Protein AF-A0A9D5MRG5-F1 (afdb_monomer_lite)

Sequence (251 aa):
MWLPGTYISPAETGLYYLQSRYYDASVGRFVNGDDVAFLGIAGAVLSCNLFAYCYNAPLFFADYFGKIPQAIVVITRICAALFVSTFALSIAMYAYATIGAGFDNNIDISSWWNPIGNLMKNRLENSKHIEERIKSYIRHMSKKTYSKKEHINFGSGKKNMKDMDLWLSVGNASNCKLTVTKKGKKSWFSSKYAYKIKIELSDLYDFEKFSIEKNGLIITAINNALGYYPMNWGILKSYNWKIKHEFNYYY

pLDDT: mean 77.11, std 15.74, range [37.66, 98.0]

Structure (mmCIF, N/CA/C/O backbone):
data_AF-A0A9D5MRG5-F1
#
_entry.id   AF-A0A9D5MRG5-F1
#
loop_
_atom_site.group_PDB
_atom_site.id
_atom_site.type_symbol
_atom_site.label_atom_id
_atom_site.label_alt_id
_atom_site.label_comp_id
_atom_site.label_asym_id
_atom_site.label_entity_id
_atom_site.label_seq_id
_atom_site.pdbx_PDB_ins_code
_atom_site.Cartn_x
_atom_site.Cartn_y
_atom_site.Cartn_z
_atom_site.occupancy
_atom_site.B_iso_or_equiv
_atom_site.auth_seq_id
_atom_site.auth_comp_id
_atom_site.auth_asym_id
_atom_site.auth_atom_id
_atom_site.pdbx_PDB_model_num
ATOM 1 N N . MET A 1 1 ? 28.454 -6.927 -11.617 1.00 37.66 1 MET A N 1
ATOM 2 C CA . MET A 1 1 ? 27.012 -6.840 -11.939 1.00 37.66 1 MET A CA 1
ATOM 3 C C . MET A 1 1 ? 26.592 -8.204 -12.468 1.00 37.66 1 MET A C 1
ATOM 5 O O . MET A 1 1 ? 27.181 -8.641 -13.438 1.00 37.66 1 MET A O 1
ATOM 9 N N . TRP A 1 2 ? 25.700 -8.933 -11.791 1.00 40.31 2 TRP A N 1
ATOM 10 C CA . TRP A 1 2 ? 25.293 -10.286 -12.215 1.00 40.31 2 TRP A CA 1
ATOM 11 C C . TRP A 1 2 ? 23.988 -10.186 -13.021 1.00 40.31 2 TRP A C 1
ATOM 13 O O . TRP A 1 2 ? 22.960 -9.819 -12.441 1.00 40.31 2 TRP A O 1
ATOM 23 N N . LEU A 1 3 ? 24.036 -10.470 -14.323 1.00 49.41 3 LEU A N 1
ATOM 24 C CA . LEU A 1 3 ? 22.883 -10.506 -15.232 1.00 49.41 3 LEU A CA 1
ATOM 25 C C . LEU A 1 3 ? 22.169 -11.871 -15.112 1.00 49.41 3 LEU A C 1
ATOM 27 O O . LEU A 1 3 ? 22.844 -12.889 -14.974 1.00 49.41 3 LEU A O 1
ATOM 31 N N . PRO A 1 4 ? 20.834 -11.955 -15.087 1.00 42.94 4 PRO A N 1
ATOM 32 C CA . PRO A 1 4 ? 20.158 -13.244 -15.023 1.00 42.94 4 PRO A CA 1
ATOM 33 C C . PRO A 1 4 ? 19.726 -13.699 -16.432 1.00 42.94 4 PRO A C 1
ATOM 35 O O . PRO A 1 4 ? 18.828 -13.123 -17.030 1.00 42.94 4 PRO A O 1
ATOM 38 N N . GLY A 1 5 ? 20.393 -14.728 -16.962 1.00 44.44 5 GLY A N 1
ATOM 39 C CA . GLY A 1 5 ? 20.162 -15.349 -18.275 1.00 44.44 5 GLY A CA 1
ATOM 40 C C . GLY A 1 5 ? 21.255 -16.390 -18.548 1.00 44.44 5 GLY A C 1
ATOM 41 O O . GLY A 1 5 ? 22.327 -16.306 -17.954 1.00 44.44 5 GLY A O 1
ATOM 42 N N . THR A 1 6 ? 20.996 -17.418 -19.361 1.00 46.66 6 THR A N 1
ATOM 43 C CA . THR A 1 6 ? 21.979 -18.479 -19.666 1.00 46.66 6 THR A CA 1
ATOM 44 C C . THR A 1 6 ? 23.215 -17.899 -20.350 1.00 46.66 6 THR A C 1
ATOM 46 O O . THR A 1 6 ? 23.151 -17.439 -21.487 1.00 46.66 6 THR A O 1
ATOM 49 N N . TYR A 1 7 ? 24.332 -17.929 -19.624 1.00 53.78 7 TYR A N 1
ATOM 50 C CA . TYR A 1 7 ? 25.620 -17.384 -20.025 1.00 53.78 7 TYR A CA 1
ATOM 51 C C . TYR A 1 7 ? 26.312 -18.296 -21.037 1.00 53.78 7 TYR A C 1
ATOM 53 O O . TYR A 1 7 ? 26.707 -19.410 -20.699 1.00 53.78 7 TYR A O 1
ATOM 61 N N . ILE A 1 8 ? 26.570 -17.780 -22.235 1.00 53.22 8 ILE A N 1
ATOM 62 C CA . ILE A 1 8 ? 27.787 -18.140 -22.963 1.00 53.22 8 ILE A CA 1
ATOM 63 C C . ILE A 1 8 ? 28.714 -16.948 -22.761 1.00 53.22 8 ILE A C 1
ATOM 65 O O . ILE A 1 8 ? 28.470 -15.877 -23.304 1.00 53.22 8 ILE A O 1
ATOM 69 N N . SER A 1 9 ? 29.714 -17.101 -21.896 1.00 53.62 9 SER A N 1
ATOM 70 C CA . SER A 1 9 ? 30.785 -16.115 -21.738 1.00 53.62 9 SER A CA 1
ATOM 71 C C . SER A 1 9 ? 31.707 -16.220 -22.953 1.00 53.62 9 SER A C 1
ATOM 73 O O . SER A 1 9 ? 32.368 -17.253 -23.077 1.00 53.62 9 SER A O 1
ATOM 75 N N . PRO A 1 10 ? 31.826 -15.212 -23.835 1.00 54.00 10 PRO A N 1
ATOM 76 C CA . PRO A 1 10 ? 32.902 -15.213 -24.801 1.00 54.00 10 PRO A CA 1
ATOM 77 C C . PRO A 1 10 ? 34.132 -14.637 -24.101 1.00 54.00 10 PRO A C 1
ATOM 79 O O . PRO A 1 10 ? 34.193 -13.445 -23.804 1.00 54.00 10 PRO A O 1
ATOM 82 N N . ALA A 1 11 ? 35.124 -15.490 -23.855 1.00 55.41 11 ALA A N 1
ATOM 83 C CA . ALA A 1 11 ? 36.433 -15.097 -23.335 1.00 55.41 11 ALA A CA 1
ATOM 84 C C . ALA A 1 11 ? 37.191 -14.103 -24.254 1.00 55.41 11 ALA A C 1
ATOM 86 O O . ALA A 1 11 ? 38.280 -13.669 -23.898 1.00 55.41 11 ALA A O 1
ATOM 87 N N . GLU A 1 12 ? 36.618 -13.718 -25.405 1.00 61.09 12 GLU A N 1
ATOM 88 C CA . GLU A 1 12 ? 37.288 -12.939 -26.454 1.00 61.09 12 GLU A CA 1
ATOM 89 C C . GLU A 1 12 ? 36.614 -11.598 -26.816 1.00 61.09 12 GLU A C 1
ATOM 91 O O . GLU A 1 12 ? 37.310 -10.699 -27.275 1.00 61.09 12 GLU A O 1
ATOM 96 N N . THR A 1 13 ? 35.302 -11.402 -26.601 1.00 64.75 13 THR A N 1
ATOM 97 C CA . THR A 1 13 ? 34.594 -10.180 -27.071 1.00 64.75 13 THR A CA 1
ATOM 98 C C . THR A 1 13 ? 33.989 -9.305 -25.971 1.00 64.75 13 THR A C 1
ATOM 100 O O . THR A 1 13 ? 33.636 -8.161 -26.240 1.00 64.75 13 THR A O 1
ATOM 103 N N . GLY A 1 14 ? 33.845 -9.802 -24.737 1.00 72.75 14 GLY A N 1
ATOM 104 C CA . GLY A 1 14 ? 33.277 -9.027 -23.619 1.00 72.75 14 GLY A CA 1
ATOM 105 C C . GLY A 1 14 ? 31.772 -8.721 -23.717 1.00 72.75 14 GLY A C 1
ATOM 106 O O . GLY A 1 14 ? 31.242 -7.997 -22.872 1.00 72.75 14 GLY A O 1
ATOM 107 N N . LEU A 1 15 ? 31.074 -9.278 -24.713 1.00 77.38 15 LEU A N 1
ATOM 108 C CA . LEU A 1 15 ? 29.636 -9.095 -24.930 1.00 77.38 15 LEU A CA 1
ATOM 109 C C . LEU A 1 15 ? 28.816 -10.211 -24.274 1.00 77.38 15 LEU A C 1
ATOM 111 O O . LEU A 1 15 ? 29.195 -11.380 -24.299 1.00 77.38 15 LEU A O 1
ATOM 115 N N . TYR A 1 16 ? 27.644 -9.862 -23.745 1.00 74.69 16 TYR A N 1
ATOM 116 C CA . TYR A 1 16 ? 26.691 -10.813 -23.171 1.00 74.69 16 TYR A CA 1
ATOM 117 C C . TYR A 1 16 ? 25.600 -11.142 -24.184 1.00 74.69 16 TYR A C 1
ATOM 119 O O . TYR A 1 16 ? 24.893 -10.249 -24.640 1.00 74.69 16 TYR A O 1
ATOM 127 N N . TYR A 1 17 ? 25.420 -12.417 -24.516 1.00 77.88 17 TYR A N 1
ATOM 128 C CA . TYR A 1 17 ? 24.333 -12.845 -25.393 1.00 77.88 17 TYR A CA 1
ATOM 129 C C . TYR A 1 17 ? 23.056 -13.149 -24.597 1.00 77.88 17 TYR A C 1
ATOM 131 O O . TYR A 1 17 ? 23.047 -14.012 -23.721 1.00 77.88 17 TYR A O 1
ATOM 139 N N . LEU A 1 18 ? 21.972 -12.440 -24.914 1.00 75.50 18 LEU A N 1
ATOM 140 C CA . LEU A 1 18 ? 20.639 -12.550 -24.317 1.00 75.50 18 LEU A CA 1
ATOM 141 C C . LEU A 1 18 ? 19.648 -13.096 -25.360 1.00 75.50 18 LEU A C 1
ATOM 143 O O . LEU A 1 18 ? 18.671 -12.434 -25.691 1.00 75.50 18 LEU A O 1
ATOM 147 N N . GLN A 1 19 ? 19.920 -14.288 -25.904 1.00 78.19 19 GLN A N 1
ATOM 148 C CA . GLN A 1 19 ? 19.111 -15.028 -26.899 1.00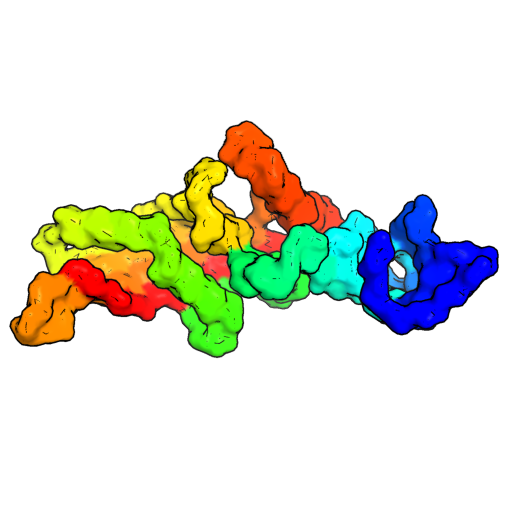 78.19 19 GLN A CA 1
ATOM 149 C C . GLN A 1 19 ? 18.844 -14.332 -28.248 1.00 78.19 19 GLN A C 1
ATOM 151 O O . GLN A 1 19 ? 19.122 -14.896 -29.297 1.00 78.19 19 GLN A O 1
ATOM 156 N N . SER A 1 20 ? 18.280 -13.135 -28.282 1.00 76.31 20 SER A N 1
ATOM 157 C CA . SER A 1 20 ? 18.052 -12.376 -29.521 1.00 76.31 20 SER A CA 1
ATOM 158 C C . SER A 1 20 ? 19.072 -11.256 -29.713 1.00 76.31 20 SER A C 1
ATOM 160 O O . SER A 1 20 ? 19.277 -10.798 -30.838 1.00 76.31 20 SER A O 1
ATOM 162 N N . ARG A 1 21 ? 19.727 -10.799 -28.637 1.00 85.69 21 ARG A N 1
ATOM 163 C CA . ARG A 1 21 ? 20.596 -9.615 -28.670 1.00 85.69 21 ARG A CA 1
ATOM 164 C C . ARG A 1 21 ? 21.899 -9.779 -27.904 1.00 85.69 21 ARG A C 1
ATOM 166 O O . ARG A 1 21 ? 21.986 -10.554 -26.958 1.00 85.69 21 ARG A O 1
ATOM 173 N N . TYR A 1 22 ? 22.896 -8.998 -28.301 1.00 84.88 22 TYR A N 1
ATOM 174 C CA . TYR A 1 22 ? 24.186 -8.868 -27.634 1.00 84.88 22 TYR A CA 1
ATOM 175 C C . TYR A 1 22 ? 24.225 -7.570 -26.833 1.00 84.88 22 TYR A C 1
ATOM 177 O O . TYR A 1 22 ? 23.978 -6.493 -27.372 1.00 84.88 22 TYR A O 1
ATOM 185 N N . TYR A 1 23 ? 24.534 -7.669 -25.547 1.00 82.38 23 TYR A N 1
ATOM 186 C CA . TYR A 1 23 ? 24.644 -6.559 -24.612 1.00 82.38 23 TYR A CA 1
ATOM 187 C C . TYR A 1 23 ? 26.112 -6.250 -24.315 1.00 82.38 23 TYR A C 1
ATOM 189 O O . TYR A 1 23 ? 26.864 -7.125 -23.883 1.00 82.38 23 TYR A O 1
ATOM 197 N N . ASP A 1 24 ? 26.503 -4.994 -24.514 1.00 85.50 24 ASP A N 1
ATOM 198 C CA . ASP A 1 24 ? 27.808 -4.478 -24.121 1.00 85.50 24 ASP A CA 1
ATOM 199 C C . ASP A 1 24 ? 27.696 -3.823 -22.741 1.00 85.50 24 ASP A C 1
ATOM 201 O O . ASP A 1 24 ? 27.087 -2.761 -22.577 1.00 85.50 24 ASP A O 1
ATOM 205 N N . ALA A 1 25 ? 28.293 -4.458 -21.731 1.00 76.69 25 ALA A N 1
ATOM 206 C CA . ALA A 1 25 ? 28.272 -3.943 -20.366 1.00 76.69 25 ALA A CA 1
ATOM 207 C C . ALA A 1 25 ? 29.186 -2.728 -20.150 1.00 76.69 25 ALA A C 1
ATOM 209 O O . ALA A 1 25 ? 28.967 -1.995 -19.188 1.00 76.69 25 ALA A O 1
ATOM 210 N N . SER A 1 26 ? 30.188 -2.510 -21.010 1.00 77.25 26 SER A N 1
ATOM 211 C CA . SER A 1 26 ? 31.079 -1.346 -20.932 1.00 77.25 26 SER A CA 1
ATOM 212 C C . SER A 1 26 ? 30.376 -0.063 -21.383 1.00 77.25 26 SER A C 1
ATOM 214 O O . SER A 1 26 ? 30.606 1.002 -20.813 1.00 77.25 26 SER A O 1
ATOM 216 N N . VAL A 1 27 ? 29.456 -0.186 -22.345 1.00 80.44 27 VAL A N 1
ATOM 217 C CA . VAL A 1 27 ? 28.649 0.923 -22.882 1.00 80.44 27 VAL A CA 1
ATOM 218 C C . VAL A 1 27 ? 27.256 0.986 -22.237 1.00 80.44 27 VAL A C 1
ATOM 220 O O . VAL A 1 27 ? 26.621 2.040 -22.217 1.00 80.44 27 VAL A O 1
ATOM 223 N N . GLY A 1 28 ? 26.770 -0.124 -21.675 1.00 77.00 28 GLY A N 1
ATOM 224 C CA . GLY A 1 28 ? 25.485 -0.214 -20.979 1.00 77.00 28 GLY A CA 1
ATOM 225 C C . GLY A 1 28 ? 24.274 -0.370 -21.904 1.00 77.00 28 GLY A C 1
ATOM 226 O O . GLY A 1 28 ? 23.178 0.075 -21.558 1.00 77.00 28 GLY A O 1
ATOM 227 N N . ARG A 1 29 ? 24.453 -0.935 -23.107 1.00 84.56 29 ARG A N 1
ATOM 228 C CA . ARG A 1 29 ? 23.436 -0.951 -24.178 1.00 84.56 29 ARG A CA 1
ATOM 229 C C . ARG A 1 29 ? 23.506 -2.234 -25.009 1.00 84.56 29 ARG A C 1
ATOM 231 O O . ARG A 1 29 ? 24.525 -2.922 -25.004 1.00 84.56 29 ARG A O 1
ATOM 238 N N . PHE A 1 30 ? 22.440 -2.543 -25.747 1.00 86.88 30 PHE A N 1
ATOM 239 C CA . PHE A 1 30 ? 22.510 -3.574 -26.783 1.00 86.88 30 PHE A CA 1
ATOM 240 C C . PHE A 1 30 ? 23.314 -3.072 -27.987 1.00 86.88 30 PHE A C 1
ATOM 242 O O . PHE A 1 30 ? 23.226 -1.899 -28.353 1.00 86.88 30 PHE A O 1
ATOM 249 N N . VAL A 1 31 ? 24.096 -3.964 -28.592 1.00 86.50 31 VAL A N 1
ATOM 250 C CA . VAL A 1 31 ? 24.925 -3.689 -29.776 1.00 86.50 31 VAL A CA 1
ATOM 251 C C . VAL A 1 31 ? 24.102 -3.829 -31.057 1.00 86.50 31 VAL A C 1
ATOM 253 O O . VAL A 1 31 ? 24.300 -3.080 -32.010 1.00 86.50 31 VAL A O 1
ATOM 256 N N . ASN A 1 32 ? 23.137 -4.750 -31.071 1.00 87.00 32 ASN A N 1
ATOM 257 C CA . ASN A 1 32 ? 22.161 -4.911 -32.143 1.00 87.00 32 ASN A CA 1
ATOM 258 C C . ASN A 1 32 ? 20.766 -4.439 -31.704 1.00 87.00 32 ASN A C 1
ATOM 260 O O . ASN A 1 32 ? 20.400 -4.549 -30.533 1.00 87.00 32 ASN A O 1
ATOM 264 N N . GLY A 1 33 ? 19.997 -3.898 -32.653 1.00 81.38 33 GLY A N 1
ATOM 265 C CA . GLY A 1 33 ? 18.634 -3.430 -32.404 1.00 81.38 33 GLY A CA 1
ATOM 266 C C . GLY A 1 33 ? 17.657 -4.580 -32.144 1.00 81.38 33 GLY A C 1
ATOM 267 O O . GLY A 1 33 ? 17.843 -5.682 -32.661 1.00 81.38 33 GLY A O 1
ATOM 268 N N . ASP A 1 34 ? 16.629 -4.312 -31.337 1.00 78.44 34 ASP A N 1
ATOM 269 C CA . ASP A 1 34 ? 15.469 -5.197 -31.164 1.00 78.44 34 ASP A CA 1
ATOM 270 C C . ASP A 1 34 ? 14.631 -5.327 -32.442 1.00 78.44 34 ASP A C 1
ATOM 272 O O . ASP A 1 34 ? 14.759 -4.533 -33.378 1.00 78.44 34 ASP A O 1
ATOM 276 N N . ASP A 1 35 ? 13.720 -6.296 -32.440 1.00 78.69 35 ASP A N 1
ATOM 277 C CA . ASP A 1 35 ? 12.680 -6.396 -33.459 1.00 78.69 35 ASP A CA 1
ATOM 278 C C . ASP A 1 35 ? 11.801 -5.130 -33.437 1.00 78.69 35 ASP A C 1
ATOM 280 O O . ASP A 1 35 ? 11.299 -4.703 -32.392 1.00 78.69 35 ASP A O 1
ATOM 284 N N . VAL A 1 36 ? 11.609 -4.526 -34.613 1.00 79.31 36 VAL A N 1
ATOM 285 C CA . VAL A 1 36 ? 10.784 -3.325 -34.806 1.00 79.31 36 VAL A CA 1
ATOM 286 C C . VAL A 1 36 ? 9.337 -3.537 -34.370 1.00 79.31 36 VAL A C 1
ATOM 288 O O . VAL A 1 36 ? 8.671 -2.566 -34.018 1.00 79.31 36 VAL A O 1
ATOM 291 N N . ALA A 1 37 ? 8.865 -4.787 -34.326 1.00 75.56 37 ALA A N 1
ATOM 292 C CA . ALA A 1 37 ? 7.563 -5.132 -33.774 1.00 75.56 37 ALA A CA 1
ATOM 293 C C . ALA A 1 37 ? 7.408 -4.688 -32.309 1.00 75.56 37 ALA A C 1
ATOM 295 O O . ALA A 1 37 ? 6.290 -4.414 -31.889 1.00 75.56 37 ALA A O 1
ATOM 296 N N . PHE A 1 38 ? 8.500 -4.572 -31.541 1.00 65.19 38 PHE A N 1
ATOM 297 C CA . PHE A 1 38 ? 8.473 -4.141 -30.139 1.00 65.19 38 PHE A CA 1
ATOM 298 C C . PHE A 1 38 ? 8.552 -2.618 -29.937 1.00 65.19 38 PHE A C 1
ATOM 300 O O . PHE A 1 38 ? 8.445 -2.153 -28.797 1.00 65.19 38 PHE A O 1
ATOM 307 N N . LEU A 1 39 ? 8.694 -1.826 -31.007 1.00 73.44 39 LEU A N 1
ATOM 308 C CA . LEU A 1 39 ? 8.728 -0.364 -30.920 1.00 73.44 39 LEU A CA 1
ATOM 309 C C . LEU A 1 39 ? 7.444 0.185 -30.307 1.00 73.44 39 LEU A C 1
ATOM 311 O O . LEU A 1 39 ? 6.344 -0.065 -30.794 1.00 73.44 39 LEU A O 1
ATOM 315 N N . GLY A 1 40 ? 7.582 0.983 -29.250 1.00 61.44 40 GLY A N 1
ATOM 316 C CA . GLY A 1 40 ? 6.449 1.714 -28.685 1.00 61.44 40 GLY A CA 1
ATOM 317 C C . GLY A 1 40 ? 5.422 0.846 -27.948 1.00 61.44 40 GLY A C 1
ATOM 318 O O . GLY A 1 40 ? 4.472 1.404 -27.404 1.00 61.44 40 GLY A O 1
ATOM 319 N N . ILE A 1 41 ? 5.596 -0.485 -27.876 1.00 63.25 41 ILE A N 1
ATOM 320 C CA . ILE A 1 41 ? 4.622 -1.404 -27.252 1.00 63.25 41 ILE A CA 1
ATOM 321 C C . ILE A 1 41 ? 4.353 -1.041 -25.789 1.00 63.25 41 ILE A C 1
ATOM 323 O O . ILE A 1 41 ? 3.221 -1.137 -25.322 1.00 63.25 41 ILE A O 1
ATOM 327 N N . ALA A 1 42 ? 5.376 -0.590 -25.063 1.00 56.25 42 ALA A N 1
ATOM 328 C CA . ALA A 1 42 ? 5.225 -0.186 -23.667 1.00 56.25 42 ALA A CA 1
ATOM 329 C C . ALA A 1 42 ? 4.664 1.241 -23.501 1.00 56.25 42 ALA A C 1
ATOM 331 O O . ALA A 1 42 ? 4.531 1.719 -22.379 1.00 56.25 42 ALA A O 1
ATOM 332 N N . GLY A 1 43 ? 4.360 1.951 -24.595 1.00 54.31 43 GLY A N 1
ATOM 333 C CA . GLY A 1 43 ? 3.795 3.305 -24.582 1.00 54.31 43 GLY A CA 1
ATOM 334 C C . GLY A 1 43 ? 4.744 4.410 -24.097 1.00 54.31 43 GLY A C 1
ATOM 335 O O . GLY A 1 43 ? 4.345 5.571 -24.048 1.00 54.31 43 GLY A O 1
ATOM 336 N N . ALA A 1 44 ? 5.990 4.073 -23.753 1.00 59.22 44 ALA A N 1
ATOM 337 C CA . ALA A 1 44 ? 7.014 5.002 -23.276 1.00 59.22 44 ALA A CA 1
ATOM 338 C C . ALA A 1 44 ? 7.926 5.465 -24.423 1.00 59.22 44 ALA A C 1
ATOM 340 O O . ALA A 1 44 ? 8.286 4.662 -25.283 1.00 59.22 44 ALA A O 1
ATOM 341 N N . VAL A 1 45 ? 8.423 6.707 -24.395 1.00 64.25 45 VAL A N 1
ATOM 342 C CA . VAL A 1 45 ? 9.393 7.211 -25.399 1.00 64.25 45 VAL A CA 1
ATOM 343 C C . VAL A 1 45 ? 10.653 6.337 -25.451 1.00 64.25 45 VAL A C 1
ATOM 345 O O . VAL A 1 45 ? 11.192 6.061 -26.520 1.00 64.25 45 VAL A O 1
ATOM 348 N N . LEU A 1 46 ? 11.094 5.825 -24.298 1.00 64.69 46 LEU A N 1
ATOM 349 C CA . LEU A 1 46 ? 12.237 4.912 -24.210 1.00 64.69 46 LEU A CA 1
ATOM 350 C C . LEU A 1 46 ? 11.967 3.532 -24.829 1.00 64.69 46 LEU A C 1
ATOM 352 O O . LEU A 1 46 ? 12.918 2.863 -25.223 1.00 64.69 46 LEU A O 1
ATOM 356 N N . SER A 1 47 ? 10.703 3.123 -24.977 1.00 61.62 47 SER A N 1
ATOM 357 C CA . SER A 1 47 ? 10.338 1.897 -25.704 1.00 61.62 47 SER A CA 1
ATOM 358 C C . SER A 1 47 ? 10.470 2.032 -27.224 1.00 61.62 47 SER A C 1
ATOM 360 O O . SER A 1 47 ? 10.366 1.043 -27.942 1.00 61.62 47 SER A O 1
ATOM 362 N N . CYS A 1 48 ? 10.766 3.237 -27.719 1.00 70.56 48 CYS A N 1
ATOM 363 C CA . CYS A 1 48 ? 11.149 3.475 -29.109 1.00 70.56 48 CYS A CA 1
ATOM 364 C C . CYS A 1 48 ? 12.671 3.361 -29.335 1.00 70.56 48 CYS A C 1
ATOM 366 O O . CYS A 1 48 ? 13.140 3.545 -30.456 1.00 70.56 48 CYS A O 1
ATOM 368 N N . ASN A 1 49 ? 13.467 3.082 -28.293 1.00 80.12 49 ASN A N 1
ATOM 369 C CA . ASN A 1 49 ? 14.915 2.912 -28.406 1.00 80.12 49 ASN A CA 1
ATOM 370 C C . ASN A 1 49 ? 15.288 1.425 -28.459 1.00 80.12 49 ASN A C 1
ATOM 372 O O . ASN A 1 49 ? 15.465 0.782 -27.427 1.00 80.12 49 ASN A O 1
ATOM 376 N N . LEU A 1 50 ? 15.481 0.914 -29.675 1.00 81.62 50 LEU A N 1
ATOM 377 C CA . LEU A 1 50 ? 15.797 -0.494 -29.960 1.00 81.62 50 LEU A CA 1
ATOM 378 C C . LEU A 1 50 ? 17.103 -1.007 -29.334 1.00 81.62 50 LEU A C 1
ATOM 380 O O . LEU A 1 50 ? 17.326 -2.214 -29.288 1.00 81.62 50 LEU A O 1
ATOM 384 N N . PHE A 1 51 ? 17.962 -0.102 -28.861 1.00 83.81 51 PHE A N 1
ATOM 385 C CA . PHE A 1 51 ? 19.263 -0.421 -28.273 1.00 83.81 51 PHE A CA 1
ATOM 386 C C . PHE A 1 51 ? 19.287 -0.244 -26.748 1.00 83.81 51 PHE A C 1
ATOM 388 O O . PHE A 1 51 ? 20.309 -0.495 -26.107 1.00 83.81 51 PHE A O 1
ATOM 395 N N . ALA A 1 52 ? 18.202 0.250 -26.144 1.00 77.31 52 ALA A N 1
ATOM 396 C CA . ALA A 1 52 ? 18.148 0.468 -24.704 1.00 77.31 52 ALA A CA 1
ATOM 397 C C . ALA A 1 52 ? 18.061 -0.867 -23.955 1.00 77.31 52 ALA A C 1
ATOM 399 O O . ALA A 1 52 ? 17.188 -1.689 -24.221 1.00 77.31 52 ALA A O 1
ATOM 400 N N . TYR A 1 53 ? 18.929 -1.055 -22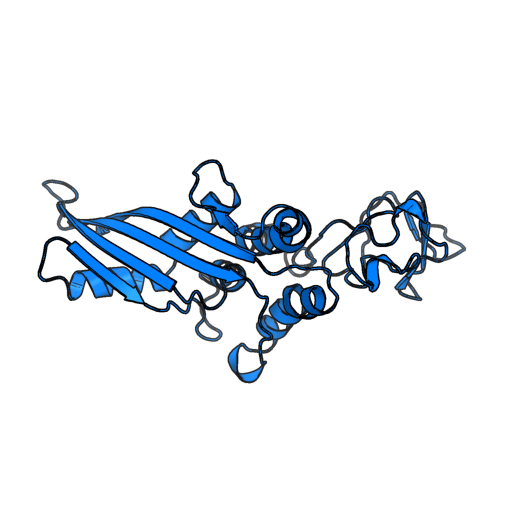.962 1.00 75.31 53 TYR A N 1
ATOM 401 C CA . TYR A 1 53 ? 18.798 -2.157 -22.015 1.00 75.31 53 TYR A CA 1
ATOM 402 C C . TYR A 1 53 ? 17.857 -1.743 -20.882 1.00 75.31 53 TYR A C 1
ATOM 404 O O . TYR A 1 53 ? 18.047 -0.692 -20.265 1.00 75.31 53 TYR A O 1
ATOM 412 N N . CYS A 1 54 ? 16.834 -2.554 -20.600 1.00 71.06 54 CYS A N 1
ATOM 413 C CA . CYS A 1 54 ? 15.940 -2.362 -19.452 1.00 71.06 54 CYS A CA 1
ATOM 414 C C . CYS A 1 54 ? 15.253 -0.993 -19.361 1.00 71.06 54 CYS A C 1
ATOM 416 O O . CYS A 1 54 ? 15.060 -0.485 -18.260 1.00 71.06 54 CYS A O 1
ATOM 418 N N . TYR A 1 55 ? 14.932 -0.365 -20.497 1.00 69.56 55 TYR A N 1
ATOM 419 C CA . TYR A 1 55 ? 14.440 1.021 -20.549 1.00 69.56 55 TYR A CA 1
ATOM 420 C C . TYR A 1 55 ? 15.358 2.022 -19.817 1.00 69.56 55 TYR A C 1
ATOM 422 O O . TYR A 1 55 ? 14.883 2.973 -19.205 1.00 69.56 55 TYR A O 1
ATOM 430 N N . ASN A 1 56 ? 16.677 1.789 -19.833 1.00 67.31 56 ASN A N 1
ATOM 431 C CA . ASN A 1 56 ? 17.688 2.505 -19.037 1.00 67.31 56 ASN A CA 1
ATOM 432 C C . ASN A 1 56 ? 17.464 2.438 -17.514 1.00 67.31 56 ASN A C 1
ATOM 434 O O . ASN A 1 56 ? 18.063 3.191 -16.748 1.00 67.31 56 ASN A O 1
ATOM 438 N N . ALA A 1 57 ? 16.641 1.496 -17.065 1.00 60.50 57 ALA A N 1
ATOM 439 C CA . ALA A 1 57 ? 16.308 1.235 -15.679 1.00 60.50 57 ALA A CA 1
ATOM 440 C C . ALA A 1 57 ? 16.669 -0.219 -15.298 1.00 60.50 57 ALA A C 1
ATOM 442 O O . ALA A 1 57 ? 15.812 -0.961 -14.820 1.00 60.50 57 ALA A O 1
ATOM 443 N N . PRO A 1 58 ? 17.940 -0.660 -15.439 1.00 56.44 58 PRO A N 1
ATOM 444 C CA . PRO A 1 58 ? 18.370 -2.017 -15.067 1.00 56.44 58 PRO A CA 1
ATOM 445 C C . PRO A 1 58 ? 18.307 -2.289 -13.552 1.00 56.44 58 PRO A C 1
ATOM 447 O O . PRO A 1 58 ? 18.569 -3.402 -13.106 1.00 56.44 58 PRO A O 1
ATOM 450 N N . LEU A 1 59 ? 17.964 -1.261 -12.762 1.00 52.59 59 LEU A N 1
ATOM 451 C CA . LEU A 1 59 ? 17.586 -1.354 -11.353 1.00 52.59 59 LEU A CA 1
ATOM 452 C C . LEU A 1 59 ? 16.134 -1.841 -11.155 1.00 52.59 59 LEU A C 1
ATOM 454 O O . LEU A 1 59 ? 15.770 -2.234 -10.056 1.00 52.59 59 LEU A O 1
ATOM 458 N N . PHE A 1 60 ? 15.291 -1.778 -12.182 1.00 49.34 60 PHE A N 1
ATOM 459 C CA . PHE A 1 60 ? 13.859 -2.096 -12.104 1.00 49.34 60 PHE A CA 1
ATOM 460 C C . PHE A 1 60 ? 13.410 -3.111 -13.102 1.00 49.34 60 PHE A C 1
ATOM 462 O O . PHE A 1 60 ? 12.317 -3.631 -12.938 1.00 49.34 60 PHE A O 1
ATOM 469 N N . PHE A 1 61 ? 14.213 -3.370 -14.121 1.00 59.91 61 PHE A N 1
ATOM 470 C CA . PHE A 1 61 ? 13.893 -4.319 -15.151 1.00 59.91 61 PHE A CA 1
ATOM 471 C C . PHE A 1 61 ? 15.103 -5.209 -15.393 1.00 59.91 61 PHE A C 1
ATOM 473 O O . PHE A 1 61 ? 16.246 -4.750 -15.326 1.00 59.91 61 PHE A O 1
ATOM 480 N N . ALA A 1 62 ? 14.859 -6.476 -15.693 1.00 68.38 62 ALA A N 1
ATOM 481 C CA . ALA A 1 62 ? 15.806 -7.254 -16.463 1.00 68.38 62 ALA A CA 1
ATOM 482 C C . ALA A 1 62 ? 15.131 -7.780 -17.708 1.00 68.38 62 ALA A C 1
ATOM 484 O O . ALA A 1 62 ? 13.964 -8.173 -17.715 1.00 68.38 62 ALA A O 1
ATOM 485 N N . ASP A 1 63 ? 15.914 -7.803 -18.763 1.00 68.94 63 ASP A N 1
ATOM 486 C CA . ASP A 1 63 ? 15.535 -8.427 -19.999 1.00 68.94 63 ASP A CA 1
ATOM 487 C C . ASP A 1 63 ? 16.161 -9.821 -20.056 1.00 68.94 63 ASP A C 1
ATOM 489 O O . ASP A 1 63 ? 17.331 -9.977 -20.384 1.00 68.94 63 ASP A O 1
ATOM 493 N N . TYR A 1 64 ? 15.391 -10.837 -19.670 1.00 65.50 64 TYR A N 1
ATOM 494 C CA . TYR A 1 64 ? 15.852 -12.228 -19.649 1.00 65.50 64 TYR A CA 1
ATOM 495 C C . TYR A 1 64 ? 15.975 -12.849 -21.047 1.00 65.50 64 TYR A C 1
ATOM 497 O O . TYR A 1 64 ? 16.687 -13.838 -21.220 1.00 65.50 64 TYR A O 1
ATOM 505 N N . PHE A 1 65 ? 15.251 -12.298 -22.026 1.00 71.19 65 PHE A N 1
ATOM 506 C CA . PHE A 1 65 ? 15.045 -12.906 -23.345 1.00 71.19 65 PHE A CA 1
ATOM 507 C C . PHE A 1 65 ? 15.524 -12.021 -24.501 1.00 71.19 65 PHE A C 1
ATOM 509 O O . PHE A 1 65 ? 15.299 -12.374 -25.656 1.00 71.19 65 PHE A O 1
ATOM 516 N N . GLY A 1 66 ? 16.129 -10.868 -24.206 1.00 59.94 66 GLY A N 1
ATOM 517 C CA . GLY A 1 66 ? 16.556 -9.907 -25.218 1.00 59.94 66 GLY A CA 1
ATOM 518 C C . GLY A 1 66 ? 15.385 -9.251 -25.956 1.00 59.94 66 GLY A C 1
ATOM 519 O O . GLY A 1 66 ? 15.530 -8.948 -27.135 1.00 59.94 66 GLY A O 1
ATOM 520 N N . LYS A 1 67 ? 14.229 -9.058 -25.311 1.00 70.88 67 LYS A N 1
ATOM 521 C CA . LYS A 1 67 ? 13.022 -8.464 -25.916 1.00 70.88 67 LYS A CA 1
ATOM 522 C C . LYS A 1 67 ? 12.465 -7.342 -25.034 1.00 70.88 67 LYS A C 1
ATOM 524 O O . LYS A 1 67 ? 13.097 -6.307 -24.845 1.00 70.88 67 LYS A O 1
ATOM 529 N N . ILE A 1 68 ? 11.280 -7.552 -24.461 1.00 66.88 68 ILE A N 1
ATOM 530 C CA . ILE A 1 68 ? 10.625 -6.620 -23.545 1.00 66.88 68 ILE A CA 1
ATOM 531 C C . ILE A 1 68 ? 11.208 -6.833 -22.138 1.00 66.88 68 ILE A C 1
ATOM 533 O O . ILE A 1 68 ? 11.025 -7.917 -21.572 1.00 66.88 68 ILE A O 1
ATOM 537 N N . PRO A 1 69 ? 11.869 -5.823 -21.543 1.00 64.12 69 PRO A N 1
ATOM 538 C CA . PRO A 1 69 ? 12.340 -5.902 -20.170 1.00 64.12 69 PRO A CA 1
ATOM 539 C C . PRO A 1 69 ? 11.198 -6.171 -19.187 1.00 64.12 69 PRO A C 1
ATOM 541 O O . PRO A 1 69 ? 10.176 -5.487 -19.186 1.00 64.12 69 PRO A O 1
ATOM 544 N N . GLN A 1 70 ? 11.390 -7.152 -18.311 1.00 59.19 70 GLN A N 1
ATOM 545 C CA . GLN A 1 70 ? 10.453 -7.499 -17.247 1.00 59.19 70 GLN A CA 1
ATOM 546 C C . GLN A 1 70 ? 10.860 -6.808 -15.955 1.00 59.19 70 GLN A C 1
ATOM 548 O O . GLN A 1 70 ? 12.049 -6.717 -15.667 1.00 59.19 70 GLN A O 1
ATOM 553 N N . ALA A 1 71 ? 9.897 -6.347 -15.156 1.00 54.88 71 ALA A N 1
ATOM 554 C CA . ALA A 1 71 ? 10.207 -5.643 -13.919 1.00 54.88 71 ALA A CA 1
ATOM 555 C C . ALA A 1 71 ? 10.959 -6.554 -12.915 1.00 54.88 71 ALA A C 1
ATOM 557 O O . ALA A 1 71 ? 10.383 -7.484 -12.356 1.00 54.88 71 ALA A O 1
ATOM 558 N N . ILE A 1 72 ? 12.240 -6.271 -12.666 1.00 54.47 72 ILE A N 1
ATOM 559 C CA . ILE A 1 72 ? 13.038 -6.758 -11.541 1.00 54.47 72 ILE A CA 1
ATOM 560 C C . ILE A 1 72 ? 13.450 -5.572 -10.687 1.00 54.47 72 ILE A C 1
ATOM 562 O O . ILE A 1 72 ? 14.389 -4.848 -11.010 1.00 54.47 72 ILE A O 1
ATOM 566 N N . VAL A 1 73 ? 12.818 -5.421 -9.535 1.00 51.78 73 VAL A N 1
ATOM 567 C CA . VAL A 1 73 ? 13.235 -4.419 -8.561 1.00 51.78 73 VAL A CA 1
ATOM 568 C C . VAL A 1 73 ? 14.550 -4.880 -7.897 1.00 51.78 73 VAL A C 1
ATOM 570 O O . VAL A 1 73 ? 14.563 -5.812 -7.095 1.00 51.78 73 VAL A O 1
ATOM 573 N N . VAL A 1 74 ? 15.672 -4.216 -8.194 1.00 41.75 74 VAL A N 1
ATOM 574 C CA . VAL A 1 74 ? 17.044 -4.439 -7.667 1.00 41.75 74 VAL A CA 1
ATOM 575 C C . VAL A 1 74 ? 17.184 -4.170 -6.159 1.00 41.75 74 VAL A C 1
ATOM 577 O O . VAL A 1 74 ? 18.258 -4.295 -5.569 1.00 41.75 74 VAL A O 1
ATOM 580 N N . ILE A 1 75 ? 16.064 -3.997 -5.462 1.00 43.12 75 ILE A N 1
ATOM 581 C CA . ILE A 1 75 ? 15.981 -4.230 -4.016 1.00 43.12 75 ILE A CA 1
ATOM 582 C C . ILE A 1 75 ? 16.497 -5.642 -3.638 1.00 43.12 75 ILE A C 1
ATOM 584 O O . ILE A 1 75 ? 16.951 -5.839 -2.514 1.00 43.12 75 ILE A O 1
ATOM 588 N N . THR A 1 76 ? 16.548 -6.605 -4.569 1.00 39.91 76 THR A N 1
ATOM 589 C CA . THR A 1 76 ? 17.066 -7.967 -4.324 1.00 39.91 76 THR A CA 1
ATOM 590 C C . THR A 1 76 ? 18.563 -8.081 -4.013 1.00 39.91 76 THR A C 1
ATOM 592 O O . THR A 1 76 ? 18.989 -9.143 -3.562 1.00 39.91 76 THR A O 1
ATOM 595 N N . ARG A 1 77 ? 19.395 -7.054 -4.250 1.00 42.19 77 ARG A N 1
ATOM 596 C CA . ARG A 1 77 ? 20.868 -7.210 -4.185 1.00 42.19 77 ARG A CA 1
ATOM 597 C C . ARG A 1 77 ? 21.567 -6.452 -3.060 1.00 42.19 77 ARG A C 1
ATOM 599 O O . ARG A 1 77 ? 22.740 -6.725 -2.828 1.00 42.19 77 ARG A O 1
ATOM 606 N N . ILE A 1 78 ? 20.877 -5.569 -2.334 1.00 43.03 78 ILE A N 1
ATOM 607 C CA . ILE A 1 78 ? 21.449 -4.964 -1.117 1.00 43.03 78 ILE A CA 1
ATOM 608 C C . ILE A 1 78 ? 21.191 -5.843 0.118 1.00 43.03 78 ILE A C 1
ATOM 610 O O . ILE A 1 78 ? 22.008 -5.816 1.029 1.00 43.03 78 ILE A O 1
ATOM 614 N N . CYS A 1 79 ? 20.155 -6.695 0.143 1.00 39.06 79 CYS A N 1
ATOM 615 C CA . CYS A 1 79 ? 19.939 -7.679 1.211 1.00 39.06 79 CYS A CA 1
ATOM 616 C C . CYS A 1 79 ? 19.077 -8.863 0.729 1.00 39.06 79 CYS A C 1
ATOM 618 O O . CYS A 1 79 ? 18.156 -8.688 -0.063 1.00 39.06 79 CYS A O 1
ATOM 620 N N . ALA A 1 80 ? 19.401 -10.056 1.238 1.00 40.84 80 ALA A N 1
ATOM 621 C CA . ALA A 1 80 ? 18.834 -11.377 0.950 1.00 40.84 80 ALA A CA 1
ATOM 622 C C . ALA A 1 80 ? 17.292 -11.459 0.975 1.00 40.84 80 ALA A C 1
ATOM 624 O O . ALA A 1 80 ? 16.633 -10.541 1.443 1.00 40.84 80 ALA A O 1
ATOM 625 N N . ALA A 1 81 ? 16.731 -12.603 0.552 1.00 41.53 81 ALA A N 1
ATOM 626 C CA . ALA A 1 81 ? 15.305 -12.989 0.484 1.00 41.53 81 ALA A CA 1
ATOM 627 C C . ALA A 1 81 ? 14.352 -12.476 1.601 1.00 41.53 81 ALA A C 1
ATOM 629 O O . ALA A 1 81 ? 13.140 -12.423 1.401 1.00 41.53 81 ALA A O 1
ATOM 630 N N . LEU A 1 82 ? 14.887 -12.044 2.745 1.00 42.91 82 LEU A N 1
ATOM 631 C CA . LEU A 1 82 ? 14.203 -11.293 3.799 1.00 42.91 82 LEU A CA 1
ATOM 632 C C . LEU A 1 82 ? 13.694 -9.902 3.356 1.00 42.91 82 LEU A C 1
ATOM 634 O O . LEU A 1 82 ? 12.689 -9.444 3.884 1.00 42.91 82 LEU A O 1
ATOM 638 N N . PHE A 1 83 ? 14.332 -9.231 2.387 1.00 49.97 83 PHE A N 1
ATOM 639 C CA . PHE A 1 83 ? 13.938 -7.882 1.948 1.00 49.97 83 PHE A CA 1
ATOM 640 C C . PHE A 1 83 ? 12.718 -7.885 1.008 1.00 49.97 83 PHE A C 1
ATOM 642 O O . PHE A 1 83 ? 11.886 -6.977 1.053 1.00 49.97 83 PHE A O 1
ATOM 649 N N . VAL A 1 84 ? 12.555 -8.932 0.190 1.00 53.62 84 VAL A N 1
ATOM 650 C CA . VAL A 1 84 ? 11.411 -9.052 -0.734 1.00 53.62 84 VAL A CA 1
ATOM 651 C C . VAL A 1 84 ? 10.101 -9.194 0.039 1.00 53.62 84 VAL A C 1
ATOM 653 O O . VAL A 1 84 ? 9.121 -8.541 -0.300 1.00 53.62 84 VAL A O 1
ATOM 656 N N . SER A 1 85 ? 10.083 -9.981 1.120 1.00 61.62 85 SER A N 1
ATOM 657 C CA . SER A 1 85 ? 8.888 -10.108 1.961 1.00 61.62 85 SER A CA 1
ATOM 658 C C . SER A 1 85 ? 8.573 -8.816 2.716 1.00 61.62 85 SER A C 1
ATOM 660 O O . SER A 1 85 ? 7.395 -8.507 2.909 1.00 61.62 85 SER A O 1
ATOM 662 N N . THR A 1 86 ? 9.593 -8.037 3.104 1.00 67.12 86 THR A N 1
ATOM 663 C CA . THR A 1 86 ? 9.385 -6.748 3.774 1.00 67.12 86 THR A CA 1
ATOM 664 C C . THR A 1 86 ? 8.799 -5.690 2.856 1.00 67.12 86 THR A C 1
ATOM 666 O O . THR A 1 86 ? 7.974 -4.937 3.344 1.00 67.12 86 THR A O 1
ATOM 669 N N . PHE A 1 87 ? 9.154 -5.664 1.565 1.00 74.81 87 PHE A N 1
ATOM 670 C CA . PHE A 1 87 ? 8.699 -4.656 0.590 1.00 74.81 87 PHE A CA 1
ATOM 671 C C . PHE A 1 87 ? 7.686 -5.197 -0.436 1.00 74.81 87 PHE A C 1
ATOM 673 O O . PHE A 1 87 ? 7.495 -4.631 -1.510 1.00 74.81 87 PHE A O 1
ATOM 680 N N . ALA A 1 88 ? 7.053 -6.332 -0.134 1.00 80.44 88 ALA A N 1
ATOM 681 C CA . ALA A 1 88 ? 6.196 -7.036 -1.082 1.00 80.44 88 ALA A CA 1
ATOM 682 C C . ALA A 1 88 ? 5.014 -6.188 -1.575 1.00 80.44 88 ALA A C 1
ATOM 684 O O . ALA A 1 88 ? 4.641 -6.290 -2.744 1.00 80.44 88 ALA A O 1
ATOM 685 N N . LEU A 1 89 ? 4.420 -5.360 -0.704 1.00 86.94 89 LEU A N 1
ATOM 686 C CA . LEU A 1 89 ? 3.273 -4.545 -1.091 1.00 86.94 89 LEU A CA 1
ATOM 687 C C . LEU A 1 89 ? 3.691 -3.452 -2.075 1.00 86.94 89 LEU A C 1
ATOM 689 O O . LEU A 1 89 ? 3.054 -3.300 -3.117 1.00 86.94 89 LEU A O 1
ATOM 693 N N . SER A 1 90 ? 4.781 -2.745 -1.777 1.00 81.75 90 SER A N 1
ATOM 694 C CA . SER A 1 90 ? 5.254 -1.647 -2.623 1.00 81.75 90 SER A CA 1
ATOM 695 C C . SER A 1 90 ? 5.652 -2.171 -3.995 1.00 81.7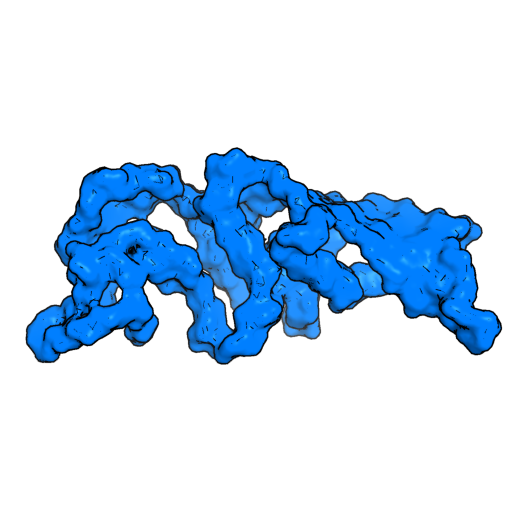5 90 SER A C 1
ATOM 697 O O . SER A 1 90 ? 5.195 -1.638 -5.003 1.00 81.75 90 SER A O 1
ATOM 699 N N . ILE A 1 91 ? 6.382 -3.289 -4.053 1.00 78.00 91 ILE A N 1
ATOM 700 C CA . ILE A 1 91 ? 6.719 -3.976 -5.311 1.00 78.00 91 ILE A CA 1
ATOM 701 C C . ILE A 1 91 ? 5.459 -4.299 -6.127 1.00 78.00 91 ILE A C 1
ATOM 703 O O . ILE A 1 91 ? 5.432 -4.050 -7.332 1.00 78.00 91 ILE A O 1
ATOM 707 N N . ALA A 1 92 ? 4.407 -4.824 -5.494 1.00 83.19 92 ALA A N 1
ATOM 708 C CA . ALA A 1 92 ? 3.176 -5.174 -6.195 1.00 83.19 92 ALA A CA 1
ATOM 709 C C . ALA A 1 92 ? 2.424 -3.939 -6.730 1.00 83.19 92 ALA A C 1
ATOM 711 O O . ALA A 1 92 ? 1.904 -3.975 -7.845 1.00 83.19 92 ALA A O 1
ATOM 712 N N . MET A 1 93 ? 2.418 -2.834 -5.979 1.00 87.44 93 MET A N 1
ATOM 713 C CA . MET A 1 93 ? 1.841 -1.556 -6.418 1.00 87.44 93 MET A CA 1
ATOM 714 C C . MET A 1 93 ? 2.620 -0.950 -7.599 1.00 87.44 93 MET A C 1
ATOM 716 O O . MET A 1 93 ? 2.007 -0.473 -8.556 1.00 87.44 93 MET A O 1
ATOM 720 N N . TYR A 1 94 ? 3.957 -1.023 -7.588 1.00 80.25 94 TYR A N 1
ATOM 721 C CA . TYR A 1 94 ? 4.794 -0.628 -8.732 1.00 80.25 94 TYR A CA 1
ATOM 722 C C . TYR A 1 94 ? 4.538 -1.511 -9.964 1.00 80.25 94 TYR A C 1
ATOM 724 O O . TYR A 1 94 ? 4.409 -0.995 -11.071 1.00 80.25 94 TYR A O 1
ATOM 732 N N . ALA A 1 95 ? 4.414 -2.829 -9.787 1.00 78.88 95 ALA A N 1
ATOM 733 C CA . ALA A 1 95 ? 4.110 -3.754 -10.881 1.00 78.88 95 ALA A CA 1
ATOM 734 C C . ALA A 1 95 ? 2.713 -3.522 -11.487 1.00 78.88 95 ALA A C 1
ATOM 736 O O . ALA A 1 95 ? 2.514 -3.703 -12.688 1.00 78.88 95 ALA A O 1
ATOM 737 N N . TYR A 1 96 ? 1.736 -3.083 -10.688 1.00 83.12 96 TYR A N 1
ATOM 738 C CA . TYR A 1 96 ? 0.445 -2.665 -11.233 1.00 83.12 96 TYR A CA 1
ATOM 739 C C . TYR A 1 96 ? 0.577 -1.403 -12.099 1.00 83.12 96 TYR A C 1
ATOM 741 O O . TYR A 1 96 ? -0.065 -1.302 -13.138 1.00 83.12 96 TYR A O 1
ATOM 749 N N . ALA A 1 97 ? 1.452 -0.470 -11.725 1.00 83.94 97 ALA A N 1
ATOM 750 C CA . ALA A 1 97 ? 1.660 0.784 -12.450 1.00 83.94 97 ALA A CA 1
ATOM 751 C C . ALA A 1 97 ? 2.287 0.617 -13.846 1.00 83.94 97 ALA A C 1
ATOM 753 O O . ALA A 1 97 ? 2.095 1.476 -14.705 1.00 83.94 97 ALA A O 1
ATOM 754 N N . THR A 1 98 ? 3.054 -0.458 -14.066 1.00 71.56 98 THR A N 1
ATOM 755 C CA . THR A 1 98 ? 3.676 -0.764 -15.367 1.00 71.56 98 THR A CA 1
ATOM 756 C C . THR A 1 98 ? 2.696 -1.430 -16.329 1.00 71.56 98 THR A C 1
ATOM 758 O O . THR A 1 98 ? 2.664 -1.092 -17.508 1.00 71.56 98 THR A O 1
ATOM 761 N N . ILE A 1 99 ? 1.914 -2.397 -15.840 1.00 68.94 99 ILE A N 1
ATOM 762 C CA . ILE A 1 99 ? 1.091 -3.277 -16.684 1.00 68.94 99 ILE A CA 1
ATOM 763 C C . ILE A 1 99 ? -0.401 -3.008 -16.456 1.00 68.94 99 ILE A C 1
ATOM 765 O O . ILE A 1 99 ? -1.137 -2.711 -17.394 1.00 68.94 99 ILE A O 1
ATOM 769 N N . GLY A 1 100 ? -0.849 -3.096 -15.201 1.00 72.12 100 GLY A N 1
ATOM 770 C CA . GLY A 1 100 ? -2.259 -3.059 -14.796 1.00 72.12 100 GLY A CA 1
ATOM 771 C C . GLY A 1 100 ? -2.958 -1.726 -15.058 1.00 72.12 100 GLY A C 1
ATOM 772 O O . GLY A 1 100 ? -4.080 -1.713 -15.559 1.00 72.12 100 GLY A O 1
ATOM 773 N N . ALA A 1 101 ? -2.270 -0.609 -14.819 1.00 75.81 101 ALA A N 1
ATOM 774 C CA . ALA A 1 101 ? -2.768 0.733 -15.119 1.00 75.81 101 ALA A CA 1
ATOM 775 C C . ALA A 1 101 ? -3.001 0.962 -16.628 1.00 75.81 101 ALA A C 1
ATOM 777 O O . ALA A 1 101 ? -3.735 1.862 -17.018 1.00 75.81 101 ALA A O 1
ATOM 778 N N . GLY A 1 102 ? -2.418 0.134 -17.504 1.00 74.94 102 GLY A N 1
ATOM 779 C CA . GLY A 1 102 ? -2.756 0.126 -18.929 1.00 74.94 102 GLY A CA 1
ATOM 780 C C . GLY A 1 102 ? -4.159 -0.416 -19.229 1.00 74.94 102 GLY A C 1
ATOM 781 O O . GLY A 1 102 ? -4.714 -0.090 -20.275 1.00 74.94 102 GLY A O 1
ATOM 782 N N . PHE A 1 103 ? -4.729 -1.212 -18.319 1.00 78.25 103 PHE A N 1
ATOM 783 C CA . PHE A 1 103 ? -6.050 -1.829 -18.451 1.00 78.25 103 PHE A CA 1
ATOM 784 C C . PHE A 1 103 ? -7.122 -1.104 -17.629 1.00 78.25 103 PHE A C 1
ATOM 786 O O . PHE A 1 103 ? -8.230 -0.910 -18.124 1.00 78.25 103 PHE A O 1
ATOM 793 N N . ASP A 1 104 ? -6.806 -0.701 -16.392 1.00 84.44 104 ASP A N 1
ATOM 794 C CA . ASP A 1 104 ? -7.719 0.047 -15.521 1.00 84.44 104 ASP A CA 1
ATOM 795 C C . ASP A 1 104 ? -6.965 1.016 -14.596 1.00 84.44 104 ASP A C 1
ATOM 797 O O . ASP A 1 104 ? -6.089 0.626 -13.817 1.00 84.44 104 ASP A O 1
ATOM 801 N N . ASN A 1 105 ? -7.369 2.286 -14.640 1.00 87.56 105 ASN A N 1
ATOM 802 C CA . ASN A 1 105 ? -6.836 3.357 -13.802 1.00 87.56 105 ASN A CA 1
ATOM 803 C C . ASN A 1 105 ? -7.451 3.384 -12.394 1.00 87.56 105 ASN A C 1
ATOM 805 O O . ASN A 1 105 ? -7.081 4.248 -11.605 1.00 87.56 105 ASN A O 1
ATOM 809 N N . ASN A 1 106 ? -8.410 2.512 -12.072 1.00 91.62 106 ASN A N 1
ATOM 810 C CA . ASN A 1 106 ? -9.106 2.492 -10.786 1.00 91.62 106 ASN A CA 1
ATOM 811 C C . ASN A 1 106 ? -9.113 1.089 -10.171 1.00 91.62 106 ASN A C 1
ATOM 813 O O . ASN A 1 106 ? -10.076 0.336 -10.302 1.00 91.62 106 ASN A O 1
ATOM 817 N N . ILE A 1 107 ? -8.077 0.750 -9.409 1.00 90.62 107 ILE A N 1
ATOM 818 C CA . ILE A 1 107 ? -7.986 -0.571 -8.786 1.00 90.62 107 ILE A CA 1
ATOM 819 C C . ILE A 1 107 ? -8.753 -0.643 -7.453 1.00 90.62 107 ILE A C 1
ATOM 821 O O . ILE A 1 107 ? -8.505 0.111 -6.508 1.00 90.62 107 ILE A O 1
ATOM 825 N N . ASP A 1 108 ? -9.677 -1.604 -7.344 1.00 93.06 108 ASP A N 1
ATOM 826 C CA . ASP A 1 108 ? -10.266 -2.023 -6.067 1.00 93.06 108 ASP A CA 1
ATOM 827 C C . ASP A 1 108 ? -9.538 -3.259 -5.528 1.00 93.06 108 ASP A C 1
ATOM 829 O O . ASP A 1 108 ? -9.729 -4.382 -6.002 1.00 93.06 108 ASP A O 1
ATOM 833 N N . ILE A 1 109 ? -8.710 -3.064 -4.504 1.00 92.44 109 ILE A N 1
ATOM 834 C CA . ILE A 1 109 ? -7.950 -4.150 -3.868 1.00 92.44 109 ILE A CA 1
ATOM 835 C C . ILE A 1 109 ? -8.648 -4.697 -2.615 1.00 92.44 109 ILE A C 1
ATOM 837 O O . ILE A 1 109 ? -8.052 -5.426 -1.826 1.00 92.44 109 ILE A O 1
ATOM 841 N N . SER A 1 110 ? -9.929 -4.385 -2.409 1.00 93.88 110 SER A N 1
ATOM 842 C CA . SER A 1 110 ? -10.681 -4.832 -1.226 1.00 93.88 110 SER A CA 1
ATOM 843 C C . SER A 1 110 ? -10.992 -6.331 -1.226 1.00 93.88 110 SER A C 1
ATOM 845 O O . SER A 1 110 ? -11.230 -6.907 -0.162 1.00 93.88 110 SER A O 1
ATOM 847 N N . SER A 1 111 ? -10.995 -6.989 -2.386 1.00 90.44 111 SER A N 1
ATOM 848 C CA . SER A 1 111 ? -11.341 -8.411 -2.505 1.00 90.44 111 SER A CA 1
ATOM 849 C C . SER A 1 111 ? -10.341 -9.319 -1.780 1.00 90.44 111 SER A C 1
ATOM 851 O O . SER A 1 111 ? -9.152 -9.024 -1.696 1.00 90.44 111 SER A O 1
ATOM 853 N N . TRP A 1 112 ? -10.814 -10.435 -1.222 1.00 80.31 112 TRP A N 1
ATOM 854 C CA . TRP A 1 112 ? -9.966 -11.375 -0.471 1.00 80.31 112 TRP A CA 1
ATOM 855 C C . TRP A 1 112 ? -9.070 -12.238 -1.371 1.00 80.31 112 TRP A C 1
ATOM 857 O O . TRP A 1 112 ? -8.034 -12.710 -0.922 1.00 80.31 112 TRP A O 1
ATOM 867 N N . TRP A 1 113 ? -9.436 -12.441 -2.639 1.00 83.06 113 TRP A N 1
ATOM 868 C CA . TRP A 1 113 ? -8.593 -13.146 -3.614 1.00 83.06 113 TRP A CA 1
ATOM 869 C C . TRP A 1 113 ? -7.562 -12.226 -4.277 1.00 83.06 113 TRP A C 1
ATOM 871 O O . TRP A 1 113 ? -6.722 -12.702 -5.034 1.00 83.06 113 TRP A O 1
ATOM 881 N N . ASN A 1 114 ? -7.619 -10.912 -4.025 1.00 87.44 114 ASN A N 1
ATOM 882 C CA . ASN A 1 114 ? -6.637 -9.983 -4.564 1.00 87.44 114 ASN A CA 1
ATOM 883 C C . ASN A 1 114 ? -5.346 -10.077 -3.722 1.00 87.44 114 ASN A C 1
ATOM 885 O O . ASN A 1 114 ? -5.375 -9.733 -2.536 1.00 87.44 114 ASN A O 1
ATOM 889 N N . PRO A 1 115 ? -4.212 -10.517 -4.298 1.00 87.81 115 PRO A N 1
ATOM 890 C CA . PRO A 1 115 ? -2.970 -10.685 -3.546 1.00 87.81 115 PRO A CA 1
ATOM 891 C C . PRO A 1 115 ? -2.422 -9.354 -3.011 1.00 87.81 115 PRO A C 1
ATOM 893 O O . PRO A 1 115 ? -1.959 -9.308 -1.871 1.00 87.81 115 PRO A O 1
ATOM 896 N N . ILE A 1 116 ? -2.549 -8.261 -3.777 1.00 90.06 116 ILE A N 1
ATOM 897 C CA . ILE A 1 116 ? -2.191 -6.899 -3.339 1.00 90.06 116 ILE A CA 1
ATOM 898 C C . ILE A 1 116 ? -3.078 -6.495 -2.160 1.00 90.06 116 ILE A C 1
ATOM 900 O O . ILE A 1 116 ? -2.594 -6.008 -1.139 1.00 90.06 116 ILE A O 1
ATOM 904 N N . GLY A 1 117 ? -4.374 -6.789 -2.271 1.00 92.62 117 GLY A N 1
ATOM 905 C CA . GLY A 1 117 ? -5.348 -6.592 -1.205 1.00 92.62 117 GLY A CA 1
ATOM 906 C C . GLY A 1 117 ? -4.957 -7.293 0.091 1.00 92.62 117 GLY A C 1
ATOM 907 O O . GLY A 1 117 ? -4.953 -6.676 1.152 1.00 92.62 117 GLY A O 1
ATOM 908 N N . ASN A 1 118 ? -4.578 -8.568 0.021 1.00 92.19 118 ASN A N 1
ATOM 909 C CA . ASN A 1 118 ? -4.176 -9.344 1.197 1.00 92.19 118 ASN A CA 1
ATOM 910 C C . ASN A 1 118 ? -2.900 -8.809 1.849 1.00 92.19 118 ASN A C 1
ATOM 912 O O . ASN A 1 118 ? -2.848 -8.687 3.076 1.00 92.19 118 ASN A O 1
ATOM 916 N N . LEU A 1 119 ? -1.901 -8.440 1.042 1.00 91.44 119 LEU A N 1
ATOM 917 C CA . LEU A 1 119 ? -0.690 -7.790 1.538 1.00 91.44 119 LEU A CA 1
ATOM 918 C C . LEU A 1 119 ? -1.033 -6.480 2.250 1.00 91.44 119 LEU A C 1
ATOM 920 O O . LEU A 1 119 ? -0.614 -6.270 3.387 1.00 91.44 119 LEU A O 1
ATOM 924 N N . MET A 1 120 ? -1.855 -5.630 1.634 1.00 92.75 120 MET A N 1
ATOM 925 C CA . MET A 1 120 ? -2.209 -4.337 2.208 1.00 92.75 120 MET A CA 1
ATOM 926 C C . MET A 1 120 ? -3.008 -4.473 3.503 1.00 92.75 120 MET A C 1
ATOM 928 O O . MET A 1 120 ? -2.706 -3.787 4.476 1.00 92.75 120 MET A O 1
ATOM 932 N N . LYS A 1 121 ? -3.975 -5.393 3.562 1.00 94.56 121 LYS A N 1
ATOM 933 C CA . LYS A 1 121 ? -4.725 -5.696 4.792 1.00 94.56 121 LYS A CA 1
ATOM 934 C C . LYS A 1 121 ? -3.792 -6.121 5.920 1.00 94.56 121 LYS A C 1
ATOM 936 O O . LYS A 1 121 ? -3.878 -5.575 7.016 1.00 94.56 121 LYS A O 1
ATOM 941 N N . ASN A 1 122 ? -2.852 -7.024 5.633 1.00 92.19 122 ASN A N 1
ATOM 942 C CA . ASN A 1 122 ? -1.859 -7.467 6.607 1.00 92.19 122 ASN A CA 1
ATOM 943 C C . ASN A 1 122 ? -0.992 -6.300 7.110 1.00 92.19 122 ASN A C 1
ATOM 945 O O . ASN A 1 122 ? -0.775 -6.173 8.315 1.00 92.19 122 ASN A O 1
ATOM 949 N N . ARG A 1 123 ? -0.534 -5.414 6.217 1.00 90.50 123 ARG A N 1
ATOM 950 C CA . ARG A 1 123 ? 0.237 -4.224 6.604 1.00 90.50 123 ARG A CA 1
ATOM 951 C C . ARG A 1 123 ? -0.578 -3.243 7.443 1.00 90.50 123 ARG A C 1
ATOM 953 O O . ARG A 1 123 ? -0.057 -2.724 8.422 1.00 90.50 123 ARG A O 1
ATOM 960 N N . LEU A 1 124 ? -1.848 -3.024 7.105 1.00 92.69 124 LEU A N 1
ATOM 961 C CA . LEU A 1 124 ? -2.743 -2.141 7.855 1.00 92.69 124 LEU A CA 1
ATOM 962 C C . LEU A 1 124 ? -3.030 -2.662 9.266 1.00 92.69 124 LEU A C 1
ATOM 964 O O . LEU A 1 124 ? -3.003 -1.882 10.215 1.00 92.69 124 LEU A O 1
ATOM 968 N N . GLU A 1 125 ? -3.275 -3.965 9.419 1.00 93.12 125 GLU A N 1
ATOM 969 C CA . GLU A 1 125 ? -3.501 -4.593 10.729 1.00 93.12 125 GLU A CA 1
ATOM 970 C C . GLU A 1 125 ? -2.273 -4.519 11.641 1.00 93.12 125 GLU A C 1
ATOM 972 O O . GLU A 1 125 ? -2.412 -4.351 12.851 1.00 93.12 125 GLU A O 1
ATOM 977 N N . ASN A 1 126 ? -1.074 -4.625 11.061 1.00 90.50 126 ASN A N 1
ATOM 978 C CA . ASN A 1 126 ? 0.193 -4.593 11.793 1.00 90.50 126 ASN A CA 1
ATOM 979 C C . ASN A 1 126 ? 0.815 -3.188 11.870 1.00 90.50 126 ASN A C 1
ATOM 981 O O . ASN A 1 126 ? 1.939 -3.037 12.359 1.00 90.50 126 ASN A O 1
ATOM 985 N N . SER A 1 127 ? 0.104 -2.163 11.392 1.00 89.50 127 SER A N 1
ATOM 986 C CA . SER A 1 127 ? 0.627 -0.805 11.344 1.00 89.50 127 SER A CA 1
ATOM 987 C C . SER A 1 127 ? 0.589 -0.134 12.711 1.00 89.50 127 SER A C 1
ATOM 989 O O . SER A 1 127 ? -0.465 -0.021 13.345 1.00 89.50 127 SER A O 1
ATOM 991 N N . LYS A 1 128 ? 1.737 0.405 13.139 1.00 87.38 128 LYS A N 1
ATOM 992 C CA . LYS A 1 128 ? 1.844 1.118 14.420 1.00 87.38 128 LYS A CA 1
ATOM 993 C C . LYS A 1 128 ? 1.040 2.418 14.391 1.00 87.38 128 LYS A C 1
ATOM 995 O O . LYS A 1 128 ? 0.363 2.740 15.366 1.00 87.38 128 LYS A O 1
ATOM 1000 N N . HIS A 1 129 ? 1.071 3.140 13.270 1.00 87.00 129 HIS A N 1
ATOM 1001 C CA . HIS A 1 129 ? 0.290 4.367 13.110 1.00 87.00 129 HIS A CA 1
ATOM 1002 C C . HIS A 1 129 ? -1.217 4.089 13.189 1.00 87.00 129 HIS A C 1
ATOM 1004 O O . HIS A 1 129 ? -1.932 4.806 13.891 1.00 87.00 129 HIS A O 1
ATOM 1010 N N . ILE A 1 130 ? -1.711 3.027 12.538 1.00 91.25 130 ILE A N 1
ATOM 1011 C CA . ILE A 1 130 ? -3.126 2.628 12.642 1.00 91.25 130 ILE A CA 1
ATOM 1012 C C . ILE A 1 130 ? -3.478 2.249 14.078 1.00 91.25 130 ILE A C 1
ATOM 1014 O O . ILE A 1 130 ? -4.494 2.708 14.601 1.00 91.25 130 ILE A O 1
ATOM 1018 N N . GLU A 1 131 ? -2.634 1.462 14.743 1.00 92.94 131 GLU A N 1
ATOM 1019 C CA . GLU A 1 131 ? -2.851 1.050 16.129 1.00 92.94 131 GLU A CA 1
ATOM 1020 C C . GLU A 1 131 ? -2.961 2.257 17.079 1.00 92.94 131 GLU A C 1
ATOM 1022 O O . GLU A 1 131 ? -3.870 2.328 17.911 1.00 92.94 131 GLU A O 1
ATOM 1027 N N . GLU A 1 132 ? -2.074 3.245 16.939 1.00 91.75 132 GLU A N 1
ATOM 1028 C CA . GLU A 1 132 ? -2.099 4.480 17.728 1.00 91.75 132 GLU A CA 1
ATOM 1029 C C . GLU A 1 132 ? -3.377 5.295 17.485 1.00 91.75 132 GLU A C 1
ATOM 1031 O O . GLU A 1 132 ? -3.980 5.801 18.442 1.00 91.75 132 GLU A O 1
ATOM 1036 N N . ARG A 1 133 ? -3.850 5.369 16.233 1.00 92.50 133 ARG A N 1
ATOM 1037 C CA . ARG A 1 133 ? -5.133 6.009 15.896 1.00 92.50 133 ARG A CA 1
ATOM 1038 C C . ARG A 1 133 ? -6.312 5.260 16.506 1.00 92.50 133 ARG A C 1
ATOM 1040 O O . ARG A 1 133 ? -7.139 5.894 17.156 1.00 92.50 133 ARG A O 1
ATOM 1047 N N . ILE A 1 134 ? -6.357 3.931 16.397 1.00 95.50 134 ILE A N 1
ATOM 1048 C CA . ILE A 1 134 ? -7.406 3.103 17.012 1.00 95.50 134 ILE A CA 1
ATOM 1049 C C . ILE A 1 134 ? -7.446 3.329 18.527 1.00 95.50 134 ILE A C 1
ATOM 1051 O O . ILE A 1 134 ? -8.512 3.606 19.079 1.00 95.50 134 ILE A O 1
ATOM 1055 N N . LYS A 1 135 ? -6.293 3.270 19.206 1.00 95.75 135 LYS A N 1
ATOM 1056 C CA . LYS A 1 135 ? -6.188 3.533 20.652 1.00 95.75 135 LYS A CA 1
ATOM 1057 C C . LYS A 1 135 ? -6.689 4.930 21.005 1.00 95.75 135 LYS A C 1
ATOM 1059 O O . LYS A 1 135 ? -7.428 5.083 21.974 1.00 95.75 135 LYS A O 1
ATOM 1064 N N . SER A 1 136 ? -6.323 5.941 20.217 1.00 95.12 136 SER A N 1
ATOM 1065 C CA . SER A 1 136 ? -6.830 7.303 20.399 1.00 95.12 136 SER A CA 1
ATOM 1066 C C . SER A 1 136 ? -8.354 7.363 20.253 1.00 95.12 136 SER A C 1
ATOM 1068 O O . SER A 1 136 ? -9.028 7.914 21.120 1.00 95.12 136 SER A O 1
ATOM 1070 N N . TYR A 1 137 ? -8.922 6.733 19.224 1.00 95.44 137 TYR A N 1
ATOM 1071 C CA . TYR A 1 137 ? -10.366 6.738 18.975 1.00 95.44 137 TYR A CA 1
ATOM 1072 C C . TYR A 1 137 ? -11.130 6.064 20.112 1.00 95.44 137 TYR A C 1
ATOM 1074 O O . TYR A 1 137 ? -12.152 6.582 20.544 1.00 95.44 137 TYR A O 1
ATOM 1082 N N . ILE A 1 138 ? -10.616 4.946 20.636 1.00 95.44 138 ILE A N 1
ATOM 1083 C CA . ILE A 1 138 ? -11.213 4.250 21.782 1.00 95.44 138 ILE A CA 1
ATOM 1084 C C . ILE A 1 138 ? -11.234 5.153 23.023 1.00 95.44 138 ILE A C 1
ATOM 1086 O O . ILE A 1 138 ? -12.245 5.188 23.718 1.00 95.44 138 ILE A O 1
ATOM 1090 N N . ARG A 1 139 ? -10.165 5.916 23.291 1.00 93.69 139 ARG A N 1
ATOM 1091 C CA . ARG A 1 139 ? -10.105 6.828 24.451 1.00 93.69 139 ARG A CA 1
ATOM 1092 C C . ARG A 1 139 ? -11.089 7.995 24.358 1.00 93.69 139 ARG A C 1
ATOM 1094 O O . ARG A 1 139 ? -11.595 8.431 25.382 1.00 93.69 139 ARG A O 1
ATOM 1101 N N . HIS A 1 140 ? -11.365 8.485 23.151 1.00 90.19 140 HIS A N 1
ATOM 1102 C CA . HIS A 1 140 ? -12.274 9.618 22.918 1.00 90.19 140 HIS A CA 1
ATOM 1103 C C . HIS A 1 140 ? -13.717 9.184 22.613 1.00 90.19 140 HIS A C 1
ATOM 1105 O O . HIS A 1 140 ? -14.579 10.012 22.312 1.00 90.19 140 HIS A O 1
ATOM 1111 N N . MET A 1 141 ? -13.998 7.883 22.652 1.00 92.12 141 MET A N 1
ATOM 1112 C CA . MET A 1 141 ? -15.294 7.334 22.291 1.00 92.12 141 MET A CA 1
ATOM 1113 C C . MET A 1 141 ? -16.307 7.521 23.431 1.00 92.12 141 MET A C 1
ATOM 1115 O O . MET A 1 141 ? -16.198 6.889 24.477 1.00 92.12 141 MET A O 1
ATOM 1119 N N . SER A 1 142 ? -17.345 8.330 23.197 1.00 87.56 142 SER A N 1
ATOM 1120 C CA . SER A 1 142 ? -18.492 8.489 24.113 1.00 87.56 142 SER A CA 1
ATOM 1121 C C . SER A 1 142 ? -19.696 7.599 23.768 1.00 87.56 142 SER A C 1
ATOM 1123 O O . SER A 1 142 ? -20.570 7.380 24.603 1.00 87.56 142 SER A O 1
ATOM 1125 N N . LYS A 1 143 ? -19.759 7.071 22.538 1.00 91.94 143 LYS A N 1
ATOM 1126 C CA . LYS A 1 143 ? -20.857 6.236 22.008 1.00 91.94 143 LYS A CA 1
ATOM 1127 C C . LYS A 1 143 ? -20.355 4.844 21.616 1.00 91.94 143 LYS A C 1
ATOM 1129 O O . LYS A 1 143 ? -19.165 4.595 21.602 1.00 91.94 143 LYS A O 1
ATOM 1134 N N . LYS A 1 144 ? -21.242 3.921 21.226 1.00 93.38 144 LYS A N 1
ATOM 1135 C CA . LYS A 1 144 ? -20.847 2.563 20.780 1.00 93.38 144 LYS A CA 1
ATOM 1136 C C . LYS A 1 144 ? -19.920 2.554 19.552 1.00 93.38 144 LYS A C 1
ATOM 1138 O O . LYS A 1 144 ? -19.134 1.620 19.387 1.00 93.38 144 LYS A O 1
ATOM 1143 N N . THR A 1 145 ? -20.020 3.572 18.701 1.00 96.12 145 THR A N 1
ATOM 1144 C CA . THR A 1 145 ? -19.251 3.703 17.462 1.00 96.12 145 THR A CA 1
ATOM 1145 C C . THR A 1 145 ? -18.667 5.106 17.355 1.00 96.12 145 THR A C 1
ATOM 1147 O O . THR A 1 145 ? -19.354 6.086 17.639 1.00 96.12 145 THR A O 1
ATOM 1150 N N . TYR A 1 146 ? -17.416 5.193 16.907 1.00 96.06 146 TYR A N 1
ATOM 1151 C CA . TYR A 1 146 ? -16.724 6.434 16.567 1.00 96.06 146 TYR A CA 1
ATOM 1152 C C . TYR A 1 146 ? -16.112 6.289 15.171 1.00 96.06 146 TYR A C 1
ATOM 1154 O O . TYR A 1 146 ? -15.513 5.259 14.858 1.00 96.06 146 TYR A O 1
ATOM 1162 N N . SER A 1 147 ? -16.290 7.297 14.321 1.00 95.44 147 SER A N 1
ATOM 1163 C CA . SER A 1 147 ? -15.800 7.306 12.942 1.00 95.44 147 SER A CA 1
ATOM 1164 C C . SER A 1 147 ? -15.265 8.686 12.609 1.00 95.44 147 SER A C 1
ATOM 1166 O O . SER A 1 147 ? -15.892 9.686 12.961 1.00 95.44 147 SER A O 1
ATOM 1168 N N . LYS A 1 148 ? -14.131 8.741 11.917 1.00 94.69 148 LYS A N 1
ATOM 1169 C CA . LYS A 1 148 ? -13.535 9.994 11.465 1.00 94.69 148 LYS A CA 1
ATOM 1170 C C . LYS A 1 148 ? -12.834 9.773 10.127 1.00 94.69 148 LYS A C 1
ATOM 1172 O O . LYS A 1 148 ? -12.248 8.717 9.884 1.00 94.69 148 LYS A O 1
ATOM 1177 N N . LYS A 1 149 ? -12.955 10.773 9.253 1.00 93.81 149 LYS A N 1
ATOM 1178 C CA . LYS A 1 149 ? -12.133 10.902 8.051 1.00 93.81 149 LYS A CA 1
ATOM 1179 C C . LYS A 1 149 ? -10.923 11.760 8.389 1.00 93.81 149 LYS A C 1
ATOM 1181 O O . LYS A 1 149 ? -11.090 12.837 8.960 1.00 93.81 149 LYS A O 1
ATOM 1186 N N . GLU A 1 150 ? -9.732 11.283 8.075 1.00 89.00 150 GLU A N 1
ATOM 1187 C CA . GLU A 1 150 ? -8.495 12.023 8.286 1.00 89.00 150 GLU A CA 1
ATOM 1188 C C . GLU A 1 150 ? -7.406 11.588 7.309 1.00 89.00 150 GLU A C 1
ATOM 1190 O O . GLU A 1 150 ? -7.455 10.502 6.735 1.00 89.00 150 GLU A O 1
ATOM 1195 N N . HIS A 1 151 ? -6.410 12.451 7.153 1.00 84.88 151 HIS A N 1
ATOM 1196 C CA . HIS A 1 151 ? -5.169 12.118 6.474 1.00 84.88 151 HIS A CA 1
ATOM 1197 C C . HIS A 1 151 ? -4.299 11.270 7.409 1.00 84.88 151 HIS A C 1
ATOM 1199 O O . HIS A 1 151 ? -4.071 11.654 8.563 1.00 84.88 151 HIS A O 1
ATOM 1205 N N . ILE A 1 152 ? -3.770 10.144 6.923 1.00 81.81 152 ILE A N 1
ATOM 1206 C CA . ILE A 1 152 ? -2.830 9.317 7.686 1.00 81.81 152 ILE A CA 1
ATOM 1207 C C . ILE A 1 152 ? -1.480 9.347 6.992 1.00 81.81 152 ILE A C 1
ATOM 1209 O O . ILE A 1 152 ? -1.315 8.847 5.887 1.00 81.81 152 ILE A O 1
ATOM 1213 N N . ASN A 1 153 ? -0.492 9.908 7.685 1.00 78.38 153 ASN A N 1
ATOM 1214 C CA . ASN A 1 153 ? 0.892 9.785 7.267 1.00 78.38 153 ASN A CA 1
ATOM 1215 C C . ASN A 1 153 ? 1.501 8.545 7.933 1.00 78.38 153 ASN A C 1
ATOM 1217 O O . ASN A 1 153 ? 1.635 8.505 9.157 1.00 78.38 153 ASN A O 1
ATOM 1221 N N . PHE A 1 154 ? 1.839 7.539 7.127 1.00 79.88 154 PHE A N 1
ATOM 1222 C CA . PHE A 1 154 ? 2.553 6.336 7.574 1.00 79.88 154 PHE A CA 1
ATOM 1223 C C . PHE A 1 154 ? 4.069 6.566 7.724 1.00 79.88 154 PHE A C 1
ATOM 1225 O O . PHE A 1 154 ? 4.786 5.701 8.227 1.00 79.88 154 PHE A O 1
ATOM 1232 N N . GLY A 1 155 ? 4.556 7.739 7.309 1.00 67.06 155 GLY A N 1
ATOM 1233 C CA . GLY A 1 155 ? 5.943 8.165 7.363 1.00 67.06 155 GLY A CA 1
ATOM 1234 C C . GLY A 1 155 ? 6.204 9.160 8.493 1.00 67.06 155 GLY A C 1
ATOM 1235 O O . GLY A 1 155 ? 5.678 10.270 8.527 1.00 67.06 155 GLY A O 1
ATOM 1236 N N . SER A 1 156 ? 7.102 8.784 9.399 1.00 50.47 156 SER A N 1
ATOM 1237 C CA . SER A 1 156 ? 7.746 9.711 10.328 1.00 50.47 156 SER A CA 1
ATOM 1238 C C . SER A 1 156 ? 9.192 9.265 10.557 1.00 50.47 156 SER A C 1
ATOM 1240 O O . SER A 1 156 ? 9.447 8.225 11.160 1.00 50.47 156 SER A O 1
ATOM 1242 N N . GLY A 1 157 ? 10.113 10.042 9.972 1.00 46.09 157 GLY A N 1
ATOM 1243 C CA . GLY A 1 157 ? 11.566 10.134 10.178 1.00 46.09 157 GLY A CA 1
ATOM 1244 C C . GLY A 1 157 ? 12.350 8.950 10.764 1.00 46.09 157 GLY A C 1
ATOM 1245 O O . GLY A 1 157 ? 12.140 8.565 11.904 1.00 46.09 157 GLY A O 1
ATOM 1246 N N . LYS A 1 158 ? 13.378 8.486 10.031 1.00 41.41 158 LYS A N 1
ATOM 1247 C CA . LYS A 1 158 ? 14.598 7.740 10.456 1.00 41.41 158 LYS A CA 1
ATOM 1248 C C . LYS A 1 158 ? 14.488 6.540 11.436 1.00 41.41 158 LYS A C 1
ATOM 1250 O O . LYS A 1 158 ? 15.501 5.876 11.623 1.00 41.41 158 LYS A O 1
ATOM 1255 N N . LYS A 1 159 ? 13.346 6.214 12.058 1.00 47.16 159 LYS A N 1
ATOM 1256 C CA . LYS A 1 159 ? 13.272 5.304 13.224 1.00 47.16 159 LYS A CA 1
ATOM 1257 C C . LYS A 1 159 ? 12.213 4.200 13.167 1.00 47.16 159 LYS A C 1
ATOM 1259 O O . LYS A 1 159 ? 12.169 3.400 14.097 1.00 47.16 159 LYS A O 1
ATOM 1264 N N . ASN A 1 160 ? 11.379 4.098 12.127 1.00 51.94 160 ASN A N 1
ATOM 1265 C CA . ASN A 1 160 ? 10.337 3.064 12.110 1.00 51.94 160 ASN A CA 1
ATOM 1266 C C . ASN A 1 160 ? 10.182 2.378 10.743 1.00 51.94 160 ASN A C 1
ATOM 1268 O O . ASN A 1 160 ? 9.360 2.765 9.922 1.00 51.94 160 ASN A O 1
ATOM 1272 N N . MET A 1 161 ? 10.966 1.319 10.515 1.00 58.53 161 MET A N 1
ATOM 1273 C CA . MET A 1 161 ? 10.901 0.501 9.292 1.00 58.53 161 MET A CA 1
ATOM 1274 C C . MET A 1 161 ? 9.598 -0.309 9.159 1.00 58.53 161 MET A C 1
ATOM 1276 O O . MET A 1 161 ? 9.317 -0.818 8.080 1.00 58.53 161 MET A O 1
ATOM 1280 N N . LYS A 1 162 ? 8.795 -0.439 10.228 1.00 69.62 162 LYS A N 1
ATOM 1281 C CA . LYS A 1 162 ? 7.612 -1.322 10.256 1.00 69.62 162 LYS A CA 1
ATOM 1282 C C . LYS A 1 162 ? 6.496 -0.900 9.300 1.00 69.62 162 LYS A C 1
ATOM 1284 O O . LYS A 1 162 ? 5.862 -1.761 8.707 1.00 69.62 162 LYS A O 1
ATOM 1289 N N . ASP A 1 163 ? 6.293 0.405 9.139 1.00 80.69 163 ASP A N 1
ATOM 1290 C CA . ASP A 1 163 ? 5.288 0.960 8.226 1.00 80.69 163 ASP A CA 1
ATOM 1291 C C . ASP A 1 163 ? 5.895 1.357 6.872 1.00 80.69 163 ASP A C 1
ATOM 1293 O O . ASP A 1 163 ? 5.187 1.883 6.023 1.00 80.69 163 ASP A O 1
ATOM 1297 N N . MET A 1 164 ? 7.193 1.106 6.645 1.00 77.50 164 MET A N 1
ATOM 1298 C CA . MET A 1 164 ? 7.900 1.591 5.454 1.00 77.50 164 MET A CA 1
ATOM 1299 C C . MET A 1 164 ? 7.306 1.035 4.159 1.00 77.50 164 MET A C 1
ATOM 1301 O O . MET A 1 164 ? 7.111 1.785 3.212 1.00 77.50 164 MET A O 1
ATOM 1305 N N . ASP A 1 165 ? 7.003 -0.264 4.118 1.00 80.62 165 ASP A N 1
ATOM 1306 C CA . ASP A 1 165 ? 6.388 -0.896 2.945 1.00 80.62 165 ASP A CA 1
ATOM 1307 C C . ASP A 1 165 ? 5.012 -0.302 2.667 1.00 80.62 165 ASP A C 1
ATOM 1309 O O . ASP A 1 165 ? 4.729 0.098 1.544 1.00 80.62 165 ASP A O 1
ATOM 1313 N N . LEU A 1 166 ? 4.188 -0.154 3.709 1.00 85.88 166 LEU A N 1
ATOM 1314 C CA . LEU A 1 166 ? 2.878 0.476 3.590 1.00 85.88 166 LEU A CA 1
ATOM 1315 C C . LEU A 1 166 ? 3.015 1.910 3.075 1.00 85.88 166 LEU A C 1
ATOM 1317 O O . LEU A 1 166 ? 2.357 2.261 2.108 1.00 85.88 166 LEU A O 1
ATOM 1321 N N . TRP A 1 167 ? 3.919 2.695 3.657 1.00 80.94 167 TRP A N 1
ATOM 1322 C CA . TRP A 1 167 ? 4.171 4.080 3.278 1.00 80.94 167 TRP A CA 1
ATOM 1323 C C . TRP A 1 167 ? 4.678 4.229 1.837 1.00 80.94 167 TRP A C 1
ATOM 1325 O O . TRP A 1 167 ? 4.172 5.076 1.114 1.00 80.94 167 TRP A O 1
ATOM 1335 N N . LEU A 1 168 ? 5.602 3.382 1.371 1.00 78.62 168 LEU A N 1
ATOM 1336 C CA . LEU A 1 168 ? 6.032 3.386 -0.035 1.00 78.62 168 LEU A CA 1
ATOM 1337 C C . LEU A 1 168 ? 4.905 2.960 -0.989 1.00 78.62 168 LEU A C 1
ATOM 1339 O O . LEU A 1 168 ? 4.855 3.423 -2.123 1.00 78.62 168 LEU A O 1
ATOM 1343 N N . SER A 1 169 ? 4.000 2.092 -0.533 1.00 83.25 169 SER A N 1
ATOM 1344 C CA . SER A 1 169 ? 2.893 1.554 -1.338 1.00 83.25 169 SER A CA 1
ATOM 1345 C C . SER A 1 169 ? 1.722 2.512 -1.498 1.00 83.25 169 SER A C 1
ATOM 1347 O O . SER A 1 169 ? 1.028 2.467 -2.505 1.00 83.25 169 SER A O 1
ATOM 1349 N N . VAL A 1 170 ? 1.457 3.322 -0.474 1.00 79.00 170 VAL A N 1
ATOM 1350 C CA . VAL A 1 170 ? 0.263 4.180 -0.396 1.00 79.00 170 VAL A CA 1
ATOM 1351 C C . VAL A 1 170 ? 0.607 5.664 -0.361 1.00 79.00 170 VAL A C 1
ATOM 1353 O O . VAL A 1 170 ? -0.296 6.493 -0.379 1.00 79.00 170 VAL A O 1
ATOM 1356 N N . GLY A 1 171 ? 1.896 6.000 -0.268 1.00 70.19 171 GLY A N 1
ATOM 1357 C CA . GLY A 1 171 ? 2.383 7.364 -0.120 1.00 70.19 171 GLY A CA 1
ATOM 1358 C C . GLY A 1 171 ? 1.820 8.063 1.122 1.00 70.19 171 GLY A C 1
ATOM 1359 O O . GLY A 1 171 ? 1.684 7.485 2.207 1.00 70.19 171 GLY A O 1
ATOM 1360 N N . ASN A 1 172 ? 1.479 9.338 0.942 1.00 65.56 172 ASN A N 1
ATOM 1361 C CA . ASN A 1 172 ? 0.716 10.131 1.900 1.00 65.56 172 ASN A CA 1
ATOM 1362 C C . ASN A 1 172 ? -0.784 9.862 1.715 1.00 65.56 172 ASN A C 1
ATOM 1364 O O . ASN A 1 172 ? -1.486 10.716 1.189 1.00 65.56 172 ASN A O 1
ATOM 1368 N N . ALA A 1 173 ? -1.265 8.689 2.144 1.00 64.19 173 ALA A N 1
ATOM 1369 C CA . ALA A 1 173 ? -2.673 8.321 1.994 1.00 64.19 173 ALA A CA 1
ATOM 1370 C C . ALA A 1 173 ? -3.612 9.390 2.590 1.00 64.19 173 ALA A C 1
ATOM 1372 O O . ALA A 1 173 ? -3.786 9.520 3.811 1.00 64.19 173 ALA A O 1
ATOM 1373 N N . SER A 1 174 ? -4.239 10.149 1.701 1.00 64.44 174 SER A N 1
ATOM 1374 C CA . SER A 1 174 ? -4.908 11.403 2.019 1.00 64.44 174 SER A CA 1
ATOM 1375 C C . SER A 1 174 ? -6.351 11.217 2.478 1.00 64.44 174 SER A C 1
ATOM 1377 O O . SER A 1 174 ? -6.859 12.009 3.278 1.00 64.44 174 SER A O 1
ATOM 1379 N N . ASN A 1 175 ? -6.999 10.129 2.053 1.00 85.31 175 ASN A N 1
ATOM 1380 C CA . ASN A 1 175 ? -8.399 9.847 2.350 1.00 85.31 175 ASN A CA 1
ATOM 1381 C C . ASN A 1 175 ? -8.562 8.530 3.122 1.00 85.31 175 ASN A C 1
ATOM 1383 O O . ASN A 1 175 ? -8.940 7.497 2.564 1.00 85.31 175 ASN A O 1
ATOM 1387 N N . CYS A 1 176 ? -8.296 8.572 4.431 1.00 91.00 176 CYS A N 1
ATOM 1388 C CA . CYS A 1 176 ? -8.603 7.471 5.337 1.00 91.00 176 CYS A CA 1
ATOM 1389 C C . CYS A 1 176 ? -9.900 7.734 6.102 1.00 91.00 176 CYS A C 1
ATOM 1391 O O . CYS A 1 176 ? -10.032 8.738 6.800 1.00 91.00 176 CYS A O 1
ATOM 1393 N N . LYS A 1 177 ? -10.833 6.781 6.077 1.00 95.56 177 LYS A N 1
ATOM 1394 C CA . LYS A 1 177 ? -11.952 6.705 7.020 1.00 95.56 177 LYS A CA 1
ATOM 1395 C C . LYS A 1 177 ? -11.734 5.537 7.972 1.00 95.56 177 LYS A C 1
ATOM 1397 O O . LYS A 1 177 ? -11.878 4.377 7.586 1.00 95.56 177 LYS A O 1
ATOM 1402 N N . LEU A 1 178 ? -11.452 5.849 9.234 1.00 96.12 178 LEU A N 1
ATOM 1403 C CA . LEU A 1 178 ? -11.322 4.860 10.299 1.00 96.12 178 LEU A CA 1
ATOM 1404 C C . LEU A 1 178 ? -12.604 4.840 11.132 1.00 96.12 178 LEU A C 1
ATOM 1406 O O . LEU A 1 178 ? -13.112 5.879 11.554 1.00 96.12 178 LEU A O 1
ATOM 1410 N N . THR A 1 179 ? -13.147 3.649 11.367 1.00 97.44 179 THR A N 1
ATOM 1411 C CA . THR A 1 179 ? -14.331 3.448 12.206 1.00 97.44 179 THR A CA 1
ATOM 1412 C C . THR A 1 179 ? -14.053 2.379 13.247 1.00 97.44 179 THR A C 1
ATOM 1414 O O . THR A 1 179 ? -13.643 1.270 12.915 1.00 97.44 179 THR A O 1
ATOM 1417 N N . VAL A 1 180 ? -14.327 2.700 14.507 1.00 97.62 180 VAL A N 1
ATOM 1418 C CA . VAL A 1 180 ? -14.182 1.797 15.649 1.00 97.62 180 VAL A CA 1
ATOM 1419 C C . VAL A 1 180 ? -15.559 1.563 16.251 1.00 97.62 180 VAL A C 1
ATOM 1421 O O . VAL A 1 180 ? -16.272 2.513 16.570 1.00 97.62 180 VAL A O 1
ATOM 1424 N N . THR A 1 181 ? -15.949 0.299 16.412 1.00 97.69 181 THR A N 1
ATOM 1425 C CA . THR A 1 181 ? -17.223 -0.092 17.032 1.00 97.69 181 THR A CA 1
ATOM 1426 C C . THR A 1 181 ? -16.986 -1.041 18.197 1.00 97.69 181 THR A C 1
ATOM 1428 O O . THR A 1 181 ? -16.478 -2.143 18.000 1.00 97.69 181 THR A O 1
ATOM 1431 N N . LYS A 1 182 ? -17.404 -0.656 19.406 1.00 96.12 182 LYS A N 1
ATOM 1432 C CA . LYS A 1 182 ? -17.334 -1.505 20.602 1.00 96.12 182 LYS A CA 1
ATOM 1433 C C . LYS A 1 182 ? -18.338 -2.659 20.492 1.00 96.12 182 LYS A C 1
ATOM 1435 O O . LYS A 1 182 ? -19.530 -2.436 20.265 1.00 96.12 182 LYS A O 1
ATOM 1440 N N . LYS A 1 183 ? -17.863 -3.900 20.641 1.00 94.38 183 LYS A N 1
ATOM 1441 C CA . LYS A 1 183 ? -18.687 -5.119 20.543 1.00 94.38 183 LYS A CA 1
ATOM 1442 C C . LYS A 1 183 ? -19.086 -5.686 21.903 1.00 94.38 183 LYS A C 1
ATOM 1444 O O . LYS A 1 183 ? -20.214 -6.139 22.040 1.00 94.38 183 LYS A O 1
ATOM 1449 N N . GLY A 1 184 ? -18.209 -5.612 22.900 1.00 89.06 184 GLY A N 1
ATOM 1450 C CA . GLY A 1 184 ? -18.445 -6.177 24.232 1.00 89.06 184 GLY A CA 1
ATOM 1451 C C . GLY A 1 184 ? -17.142 -6.648 24.867 1.00 89.06 184 GLY A C 1
ATOM 1452 O O . GLY A 1 184 ? -16.070 -6.290 24.383 1.00 89.06 184 GLY A O 1
ATOM 1453 N N . LYS A 1 185 ? -17.208 -7.434 25.945 1.00 87.75 185 LYS A N 1
ATOM 1454 C CA . LYS A 1 185 ? -16.013 -8.091 26.499 1.00 87.75 185 LYS A CA 1
ATOM 1455 C C . LYS A 1 185 ? -15.502 -9.162 25.532 1.00 87.75 185 LYS A C 1
ATOM 1457 O O . LYS A 1 185 ? -16.298 -9.811 24.861 1.00 87.75 185 LYS A O 1
ATOM 1462 N N . LYS A 1 186 ? -14.181 -9.372 25.484 1.00 85.69 186 LYS A N 1
ATOM 1463 C CA . LYS A 1 186 ? -13.560 -10.442 24.679 1.00 85.69 186 LYS A CA 1
ATOM 1464 C C . LYS A 1 186 ? -14.040 -11.835 25.106 1.00 85.69 186 LYS A C 1
ATOM 1466 O O . LYS A 1 186 ? -14.216 -12.717 24.278 1.00 85.69 186 LYS A O 1
ATOM 1471 N N . SER A 1 187 ? -14.198 -12.024 26.409 1.00 84.44 187 SER A N 1
ATOM 1472 C CA . SER A 1 187 ? -14.740 -13.217 27.057 1.00 84.44 187 SER A CA 1
ATOM 1473 C C . SER A 1 187 ? -15.265 -12.801 28.429 1.00 84.44 187 SER A C 1
ATOM 1475 O O . SER A 1 187 ? -14.865 -11.752 28.944 1.00 84.44 187 SER A O 1
ATOM 1477 N N . TRP A 1 188 ? -16.135 -13.609 29.030 1.00 80.38 188 TRP A N 1
ATOM 1478 C CA . TRP A 1 188 ? -16.724 -13.338 30.342 1.00 80.38 188 TRP A CA 1
ATOM 1479 C C . TRP A 1 188 ? -15.656 -13.106 31.438 1.00 80.38 188 TRP A C 1
ATOM 1481 O O . TRP A 1 188 ? -15.822 -12.201 32.255 1.00 80.38 188 TRP A O 1
ATOM 1491 N N . PHE A 1 189 ? -14.510 -13.800 31.371 1.00 86.69 189 PHE A N 1
ATOM 1492 C CA . PHE A 1 189 ? -13.379 -13.629 32.301 1.00 86.69 189 PHE A CA 1
ATOM 1493 C C . PHE A 1 189 ? -12.356 -12.556 31.879 1.00 86.69 189 PHE A C 1
ATOM 1495 O O . PHE A 1 189 ? -11.399 -12.293 32.602 1.00 86.69 189 PHE A O 1
ATOM 1502 N N . SER A 1 190 ? -12.486 -11.955 30.692 1.00 86.88 190 SER A N 1
ATOM 1503 C CA . SER A 1 190 ? -11.468 -11.034 30.179 1.00 86.88 190 SER A CA 1
ATOM 1504 C C . SER A 1 190 ? -11.704 -9.604 30.657 1.00 86.88 190 SER A C 1
ATOM 1506 O O . SER A 1 190 ? -12.816 -9.080 30.568 1.00 86.88 190 SER A O 1
ATOM 1508 N N . SER A 1 191 ? -10.631 -8.936 31.079 1.00 86.50 191 SER A N 1
ATOM 1509 C CA . SER A 1 191 ? -10.622 -7.487 31.310 1.00 86.50 191 SER A CA 1
ATOM 1510 C C . SER A 1 191 ? -10.637 -6.669 30.011 1.00 86.50 191 SER A C 1
ATOM 1512 O O . SER A 1 191 ? -10.937 -5.478 30.053 1.00 86.50 191 SER A O 1
ATOM 1514 N N . LYS A 1 192 ? -10.352 -7.293 28.856 1.00 91.44 192 LYS A N 1
ATOM 1515 C CA . LYS A 1 192 ? -10.278 -6.624 27.549 1.00 91.44 192 LYS A CA 1
ATOM 1516 C C . LYS A 1 192 ? -11.631 -6.567 26.850 1.00 91.44 192 LYS A C 1
ATOM 1518 O O . LYS A 1 192 ? -12.415 -7.523 26.884 1.00 91.44 192 LYS A O 1
ATOM 1523 N N . TYR A 1 193 ? -11.860 -5.483 26.119 1.00 92.44 193 TYR A N 1
ATOM 1524 C CA . TYR A 1 193 ? -13.015 -5.325 25.244 1.00 92.44 193 TYR A CA 1
ATOM 1525 C C . TYR A 1 193 ? -12.653 -5.653 23.794 1.00 92.44 193 TYR A C 1
ATOM 1527 O O . TYR A 1 193 ? -11.545 -5.400 23.326 1.00 92.44 193 TYR A O 1
ATOM 1535 N N . ALA A 1 194 ? -13.611 -6.234 23.078 1.00 94.94 194 ALA A N 1
ATOM 1536 C CA . ALA A 1 194 ? -13.543 -6.462 21.647 1.00 94.94 194 ALA A CA 1
ATOM 1537 C C . ALA A 1 194 ? -14.109 -5.252 20.892 1.00 94.94 194 ALA A C 1
ATOM 1539 O O . ALA A 1 194 ? -15.199 -4.750 21.200 1.00 94.94 194 ALA A O 1
ATOM 1540 N N . TYR A 1 195 ? -13.385 -4.828 19.864 1.00 96.69 195 TYR A N 1
ATOM 1541 C CA . TYR A 1 195 ? -13.749 -3.757 18.950 1.00 96.69 195 TYR A CA 1
ATOM 1542 C C . TYR A 1 195 ? -13.703 -4.282 17.516 1.00 96.69 195 TYR A C 1
ATOM 1544 O O . TYR A 1 195 ? -12.793 -5.021 17.150 1.00 96.69 195 TYR A O 1
ATOM 1552 N N . LYS A 1 196 ? -14.676 -3.886 16.694 1.00 97.88 196 LYS A N 1
ATOM 1553 C CA . LYS A 1 196 ? -14.630 -4.079 15.243 1.00 97.88 196 LYS A CA 1
ATOM 1554 C C . LYS A 1 196 ? -14.076 -2.811 14.608 1.00 97.88 196 LYS A C 1
ATOM 1556 O O . LYS A 1 196 ? -14.634 -1.731 14.826 1.00 97.88 196 LYS A O 1
ATOM 1561 N N . ILE A 1 197 ? -12.997 -2.955 13.852 1.00 98.00 197 ILE A N 1
ATOM 1562 C CA . ILE A 1 197 ? -12.327 -1.878 13.131 1.00 98.00 197 ILE A CA 1
ATOM 1563 C C . ILE A 1 197 ? -12.710 -1.982 11.663 1.00 98.00 197 ILE A C 1
ATOM 1565 O O . ILE A 1 197 ? -12.666 -3.070 11.094 1.00 98.00 197 ILE A O 1
ATOM 1569 N N . LYS A 1 198 ? -13.090 -0.857 11.061 1.00 97.81 198 LYS A N 1
ATOM 1570 C CA . LYS A 1 198 ? -13.270 -0.720 9.617 1.00 97.81 198 LYS A CA 1
ATOM 1571 C C . LYS A 1 198 ? -12.374 0.401 9.114 1.00 97.81 198 LYS A C 1
ATOM 1573 O O . LYS A 1 198 ? -12.453 1.518 9.629 1.00 97.81 198 LYS A O 1
ATOM 1578 N N . ILE A 1 199 ? -11.553 0.089 8.120 1.00 95.69 199 ILE A N 1
ATOM 1579 C CA . ILE A 1 199 ? -10.649 1.020 7.449 1.00 95.69 199 ILE A CA 1
ATOM 1580 C C . ILE A 1 199 ? -11.081 1.115 5.992 1.00 95.69 199 ILE A C 1
ATOM 1582 O O . ILE A 1 199 ? -11.209 0.097 5.313 1.00 95.69 199 ILE A O 1
ATOM 1586 N N . GLU A 1 200 ? -11.318 2.332 5.522 1.00 95.62 200 GLU A N 1
ATOM 1587 C CA . GLU A 1 200 ? -11.500 2.630 4.103 1.00 95.62 200 GLU A CA 1
ATOM 1588 C C . GLU A 1 200 ? -10.403 3.617 3.710 1.00 95.62 200 GLU A C 1
ATOM 1590 O O . GLU A 1 200 ? -10.335 4.710 4.269 1.00 95.62 200 GLU A O 1
ATOM 1595 N N . LEU A 1 201 ? -9.526 3.205 2.802 1.00 93.19 201 LEU A N 1
ATOM 1596 C CA . LEU A 1 201 ? -8.404 3.993 2.304 1.00 93.19 201 LEU A CA 1
ATOM 1597 C C . LEU A 1 201 ? -8.507 4.086 0.791 1.00 93.19 201 LEU A C 1
ATOM 1599 O O . LEU A 1 201 ? -8.860 3.111 0.127 1.00 93.19 201 LEU A O 1
ATOM 1603 N N . SER A 1 202 ? -8.187 5.249 0.254 1.00 92.38 202 SER A N 1
ATOM 1604 C CA . SER A 1 202 ? -8.075 5.457 -1.182 1.0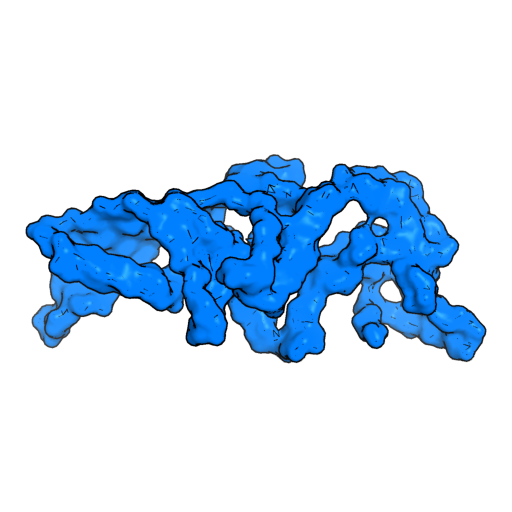0 92.38 202 SER A CA 1
ATOM 1605 C C . SER A 1 202 ? -7.133 6.609 -1.452 1.00 92.38 202 SER A C 1
ATOM 1607 O O . SER A 1 202 ? -7.157 7.580 -0.693 1.00 92.38 202 SER A O 1
ATOM 1609 N N . ASP A 1 203 ? -6.393 6.533 -2.546 1.00 91.62 203 ASP A N 1
ATOM 1610 C CA . ASP A 1 203 ? -5.621 7.665 -3.037 1.00 91.62 203 ASP A CA 1
ATOM 1611 C C . ASP A 1 203 ? -5.327 7.545 -4.535 1.00 91.62 203 ASP A C 1
ATOM 1613 O O . ASP A 1 203 ? -5.564 6.498 -5.147 1.00 91.62 203 ASP A O 1
ATOM 1617 N N . LEU A 1 204 ? -4.787 8.620 -5.104 1.00 89.94 204 LEU A N 1
ATOM 1618 C CA . LEU A 1 204 ? -4.079 8.582 -6.373 1.00 89.94 204 LEU A CA 1
ATOM 1619 C C . LEU A 1 204 ? -2.632 8.159 -6.100 1.00 89.94 204 LEU A C 1
ATOM 1621 O O . LEU A 1 204 ? -1.925 8.796 -5.326 1.00 89.94 204 LEU A O 1
ATOM 1625 N N . TYR A 1 205 ? -2.180 7.083 -6.737 1.00 88.50 205 TYR A N 1
ATOM 1626 C CA . TYR A 1 205 ? -0.771 6.709 -6.717 1.00 88.50 205 TYR A CA 1
ATOM 1627 C C . TYR A 1 205 ? -0.063 7.385 -7.892 1.00 88.50 205 TYR A C 1
ATOM 1629 O O . TYR A 1 205 ? -0.178 6.938 -9.033 1.00 88.50 205 TYR A O 1
ATOM 1637 N N . ASP A 1 206 ? 0.610 8.503 -7.615 1.00 86.31 206 ASP A N 1
ATOM 1638 C CA . ASP A 1 206 ? 1.173 9.436 -8.603 1.00 86.31 206 ASP A CA 1
ATOM 1639 C C . ASP A 1 206 ? 2.702 9.559 -8.561 1.00 86.31 206 ASP A C 1
ATOM 1641 O O . ASP A 1 206 ? 3.271 10.405 -9.244 1.00 86.31 206 ASP A O 1
ATOM 1645 N N . PHE A 1 207 ? 3.375 8.729 -7.762 1.00 83.38 207 PHE A N 1
ATOM 1646 C CA . PHE A 1 207 ? 4.834 8.717 -7.650 1.00 83.38 207 PHE A CA 1
ATOM 1647 C C . PHE A 1 207 ? 5.450 10.104 -7.394 1.00 83.38 207 PHE A C 1
ATOM 1649 O O . PHE A 1 207 ? 6.486 10.437 -7.983 1.00 83.38 207 PHE A O 1
ATOM 1656 N N . GLU A 1 208 ? 4.816 10.910 -6.529 1.00 83.62 208 GLU A N 1
ATOM 1657 C CA . GLU A 1 208 ? 5.274 12.257 -6.171 1.00 83.62 208 GLU A CA 1
ATOM 1658 C C . GLU A 1 208 ? 6.796 12.311 -5.939 1.00 83.62 208 GLU A C 1
ATOM 1660 O O . GLU A 1 208 ? 7.395 11.446 -5.289 1.00 83.62 208 GLU A O 1
ATOM 1665 N N . LYS A 1 209 ? 7.444 13.362 -6.458 1.00 83.81 209 LYS A N 1
ATOM 1666 C CA . LYS A 1 209 ? 8.878 13.580 -6.260 1.00 83.81 209 LYS A CA 1
ATOM 1667 C C . LYS A 1 209 ? 9.174 13.889 -4.797 1.00 83.81 209 LYS A C 1
ATOM 1669 O O . LYS A 1 209 ? 8.775 14.927 -4.275 1.00 83.81 209 LYS A O 1
ATOM 1674 N N . PHE A 1 210 ? 9.979 13.052 -4.159 1.00 79.50 210 PHE A N 1
ATOM 1675 C CA . PHE A 1 210 ? 10.418 13.284 -2.787 1.00 79.50 210 PHE A CA 1
ATOM 1676 C C . PHE A 1 210 ? 11.634 14.205 -2.736 1.00 79.50 210 PHE A C 1
ATOM 1678 O O . PHE A 1 210 ? 12.471 14.214 -3.648 1.00 79.50 210 PHE A O 1
ATOM 1685 N N . SER A 1 211 ? 11.745 14.965 -1.643 1.00 77.44 211 SER A N 1
ATOM 1686 C CA . SER A 1 211 ? 12.915 15.793 -1.353 1.00 77.44 211 SER A CA 1
ATOM 1687 C C . SER A 1 211 ? 13.734 15.191 -0.215 1.00 77.44 211 SER A C 1
ATOM 1689 O O . SER A 1 211 ? 13.196 14.669 0.762 1.00 77.44 211 SER A O 1
ATOM 1691 N N . ILE A 1 212 ? 15.062 15.303 -0.317 1.00 68.44 212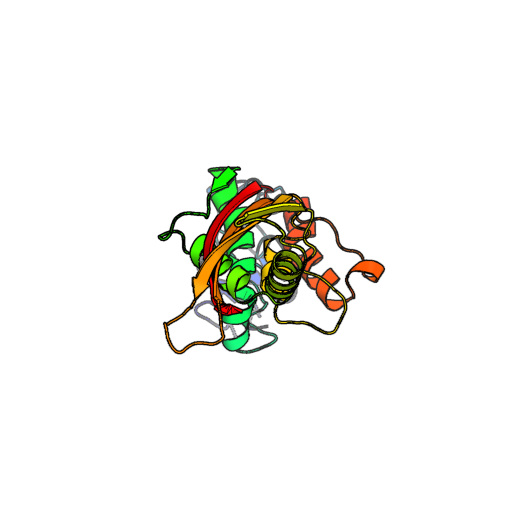 ILE A N 1
ATOM 1692 C CA . ILE A 1 212 ? 15.990 14.774 0.697 1.00 68.44 212 ILE A CA 1
ATOM 1693 C C . ILE A 1 212 ? 15.721 15.410 2.065 1.00 68.44 212 ILE A C 1
ATOM 1695 O O . ILE A 1 212 ? 15.799 14.723 3.082 1.00 68.44 212 ILE A O 1
ATOM 1699 N N . GLU A 1 213 ? 15.364 16.693 2.089 1.00 73.69 213 GLU A N 1
ATOM 1700 C CA . GLU A 1 213 ? 15.056 17.436 3.313 1.00 73.69 213 GLU A CA 1
ATOM 1701 C C . GLU A 1 213 ? 13.844 16.866 4.057 1.00 73.69 213 GLU A C 1
ATOM 1703 O O . GLU A 1 213 ? 13.887 16.712 5.276 1.00 73.69 213 GLU A O 1
ATOM 1708 N N . LYS A 1 214 ? 12.775 16.510 3.331 1.00 73.19 214 LYS A N 1
ATOM 1709 C CA . LYS A 1 214 ? 11.534 15.997 3.927 1.00 73.19 214 LYS A CA 1
ATOM 1710 C C . LYS A 1 214 ? 11.603 14.499 4.214 1.00 73.19 214 LYS A C 1
ATOM 1712 O O . LYS A 1 214 ? 11.119 14.044 5.248 1.00 73.19 214 LYS A O 1
ATOM 1717 N N . ASN A 1 215 ? 12.193 13.726 3.306 1.00 69.44 215 ASN A N 1
ATOM 1718 C CA . ASN A 1 215 ? 12.068 12.268 3.294 1.00 69.44 215 ASN A CA 1
ATOM 1719 C C . ASN A 1 215 ? 13.369 11.544 3.684 1.00 69.44 215 ASN A C 1
ATOM 1721 O O . ASN A 1 215 ? 13.341 10.363 4.023 1.00 69.44 215 ASN A O 1
ATOM 1725 N N . GLY A 1 216 ? 14.513 12.233 3.681 1.00 62.19 216 GLY A N 1
ATOM 1726 C CA . GLY A 1 216 ? 15.832 11.647 3.913 1.00 62.19 216 GLY A CA 1
ATOM 1727 C C . GLY A 1 216 ? 16.441 11.008 2.659 1.00 62.19 216 GLY A C 1
ATOM 1728 O O . GLY A 1 216 ? 15.737 10.598 1.737 1.00 62.19 216 GLY A O 1
ATOM 1729 N N . LEU A 1 217 ? 17.776 10.915 2.629 1.00 56.47 217 LEU A N 1
ATOM 1730 C CA . LEU A 1 217 ? 18.558 10.550 1.437 1.00 56.47 217 LEU A CA 1
ATOM 1731 C C . LEU A 1 217 ? 18.158 9.200 0.823 1.00 56.47 217 LEU A C 1
ATOM 1733 O O . LEU A 1 217 ? 17.793 9.146 -0.346 1.00 56.47 217 LEU A O 1
ATOM 1737 N N . ILE A 1 218 ? 18.211 8.122 1.612 1.00 57.03 218 ILE A N 1
ATOM 1738 C CA . ILE A 1 218 ? 17.986 6.747 1.127 1.00 57.03 218 ILE A CA 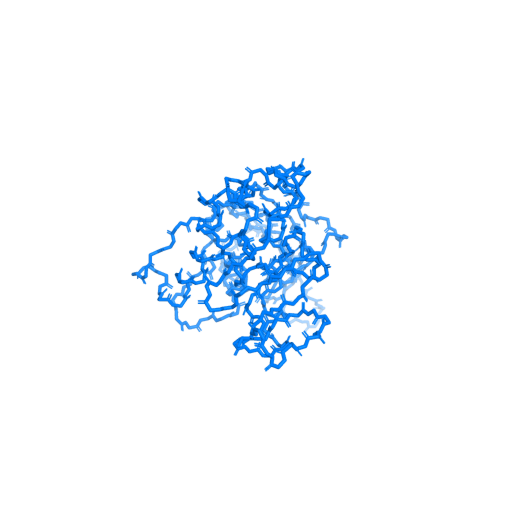1
ATOM 1739 C C . ILE A 1 218 ? 16.573 6.596 0.564 1.00 57.03 218 ILE A C 1
ATOM 1741 O O . ILE A 1 218 ? 16.373 6.057 -0.517 1.00 57.03 218 ILE A O 1
ATOM 1745 N N . ILE A 1 219 ? 15.591 7.113 1.291 1.00 63.66 219 ILE A N 1
ATOM 1746 C CA . ILE A 1 219 ? 14.183 7.027 0.922 1.00 63.66 219 ILE A CA 1
ATOM 1747 C C . ILE A 1 219 ? 13.893 7.847 -0.334 1.00 63.66 219 ILE A C 1
ATOM 1749 O O . ILE A 1 219 ? 13.199 7.378 -1.230 1.00 63.66 219 ILE A O 1
ATOM 1753 N N . THR A 1 220 ? 14.445 9.057 -0.411 1.00 65.88 220 THR A N 1
ATOM 1754 C CA . THR A 1 220 ? 14.315 9.909 -1.595 1.00 65.88 220 THR A CA 1
ATOM 1755 C C . THR A 1 220 ? 14.927 9.233 -2.814 1.00 65.88 220 THR A C 1
ATOM 1757 O O . THR A 1 220 ? 14.321 9.235 -3.881 1.00 65.88 220 THR A O 1
ATOM 1760 N N . ALA A 1 221 ? 16.101 8.616 -2.650 1.00 60.50 221 ALA A N 1
ATOM 1761 C CA . ALA A 1 221 ? 16.752 7.868 -3.715 1.00 60.50 221 ALA A CA 1
ATOM 1762 C C . ALA A 1 221 ? 15.880 6.699 -4.189 1.00 60.50 221 ALA A C 1
ATOM 1764 O O . ALA A 1 221 ? 15.694 6.551 -5.390 1.00 60.50 221 ALA A O 1
ATOM 1765 N N . ILE A 1 222 ? 15.295 5.928 -3.264 1.00 67.69 222 ILE A N 1
ATOM 1766 C CA . ILE A 1 222 ? 14.369 4.832 -3.582 1.00 67.69 222 ILE A CA 1
ATOM 1767 C C . ILE A 1 222 ? 13.151 5.381 -4.328 1.00 67.69 222 ILE A C 1
ATOM 1769 O O . ILE A 1 222 ? 12.998 5.092 -5.507 1.00 67.69 222 ILE A O 1
ATOM 1773 N N . ASN A 1 223 ? 12.322 6.219 -3.702 1.00 74.25 223 ASN A N 1
ATOM 1774 C CA . ASN A 1 223 ? 11.074 6.688 -4.311 1.00 74.25 223 ASN A CA 1
ATOM 1775 C C . ASN A 1 223 ? 11.300 7.353 -5.674 1.00 74.25 223 ASN A C 1
ATOM 1777 O O . ASN A 1 223 ? 10.589 7.061 -6.634 1.00 74.25 223 ASN A O 1
ATOM 1781 N N . ASN A 1 224 ? 12.312 8.218 -5.784 1.00 75.25 224 ASN A N 1
ATOM 1782 C CA . ASN A 1 224 ? 12.531 8.938 -7.030 1.00 75.25 224 ASN A CA 1
ATOM 1783 C C . ASN A 1 224 ? 13.074 8.019 -8.129 1.00 75.25 224 ASN A C 1
ATOM 1785 O O . ASN A 1 224 ? 12.675 8.172 -9.281 1.00 75.25 224 ASN A O 1
ATOM 1789 N N . ALA A 1 225 ? 13.939 7.057 -7.786 1.00 68.19 225 ALA A N 1
ATOM 1790 C CA . ALA A 1 225 ? 14.447 6.082 -8.745 1.00 68.19 225 ALA A CA 1
ATOM 1791 C C . ALA A 1 225 ? 13.385 5.062 -9.174 1.00 68.19 225 ALA A C 1
ATOM 1793 O O . ALA A 1 225 ? 13.336 4.756 -10.361 1.00 68.19 225 ALA A O 1
ATOM 1794 N N . LEU A 1 226 ? 12.553 4.547 -8.253 1.00 69.38 226 LEU A N 1
ATOM 1795 C CA . LEU A 1 226 ? 11.556 3.521 -8.592 1.00 69.38 226 LEU A CA 1
ATOM 1796 C C . LEU A 1 226 ? 10.249 4.110 -9.137 1.00 69.38 226 LEU A C 1
ATOM 1798 O O . LEU A 1 226 ? 9.568 3.438 -9.897 1.00 69.38 226 LEU A O 1
ATOM 1802 N N . GLY A 1 227 ? 9.869 5.319 -8.721 1.00 76.94 227 GLY A N 1
ATOM 1803 C CA . GLY A 1 227 ? 8.573 5.924 -9.031 1.00 76.94 227 GLY A CA 1
ATOM 1804 C C . GLY A 1 227 ? 8.678 7.141 -9.929 1.00 76.94 227 GLY A C 1
ATOM 1805 O O . GLY A 1 227 ? 8.286 7.091 -11.093 1.00 76.94 227 GLY A O 1
ATOM 1806 N N . TYR A 1 228 ? 9.217 8.236 -9.389 1.00 82.38 228 TYR A N 1
ATOM 1807 C CA . TYR A 1 228 ? 9.150 9.541 -10.049 1.00 82.38 228 TYR A CA 1
ATOM 1808 C C . TYR A 1 228 ? 9.813 9.552 -11.435 1.00 82.38 228 TYR A C 1
ATOM 1810 O O . TYR A 1 228 ? 9.190 9.976 -12.408 1.00 82.38 228 TYR A O 1
ATOM 1818 N N . TYR A 1 229 ? 11.064 9.088 -11.554 1.00 76.44 229 TYR A N 1
ATOM 1819 C CA . TYR A 1 229 ? 11.759 9.096 -12.846 1.00 76.44 229 TYR A CA 1
ATOM 1820 C C . TYR A 1 229 ? 11.129 8.128 -13.857 1.00 76.44 229 TYR A C 1
ATOM 1822 O O . TYR A 1 229 ? 10.857 8.575 -14.972 1.00 76.44 229 TYR A O 1
ATOM 1830 N N . PRO A 1 230 ? 10.813 6.863 -13.506 1.00 74.88 230 PRO A N 1
ATOM 1831 C CA . PRO A 1 230 ? 10.100 5.967 -14.413 1.00 74.88 230 PRO A CA 1
ATOM 1832 C C . PRO A 1 230 ? 8.743 6.509 -14.872 1.00 74.88 230 PRO A C 1
ATOM 1834 O O . PRO A 1 230 ? 8.420 6.391 -16.053 1.00 74.88 230 PRO A O 1
ATOM 1837 N N . MET A 1 231 ? 7.972 7.155 -13.992 1.00 82.19 231 MET A N 1
ATOM 1838 C CA . MET A 1 231 ? 6.735 7.833 -14.391 1.00 82.19 231 MET A CA 1
ATOM 1839 C C . MET A 1 231 ? 7.017 8.981 -15.368 1.00 82.19 231 MET A C 1
ATOM 1841 O O . MET A 1 231 ? 6.394 9.060 -16.423 1.00 82.19 231 MET A O 1
ATOM 1845 N N . ASN A 1 232 ? 7.995 9.840 -15.068 1.00 79.38 232 ASN A N 1
ATOM 1846 C CA . ASN A 1 232 ? 8.364 10.968 -15.927 1.00 79.38 232 ASN A CA 1
ATOM 1847 C C . ASN A 1 232 ? 8.911 10.528 -17.302 1.00 79.38 232 ASN A C 1
ATOM 1849 O O . ASN A 1 232 ? 8.812 11.267 -18.276 1.00 79.38 232 ASN A O 1
ATOM 1853 N N . TRP A 1 233 ? 9.474 9.322 -17.402 1.00 75.94 233 TRP A N 1
ATOM 1854 C CA . TRP A 1 233 ? 9.893 8.708 -18.667 1.00 75.94 233 TRP A CA 1
ATOM 1855 C C . TRP A 1 233 ? 8.768 7.958 -19.400 1.00 75.94 233 TRP A C 1
ATOM 1857 O O . TRP A 1 233 ? 8.997 7.420 -20.487 1.00 75.94 233 TRP A O 1
ATOM 1867 N N . GLY A 1 234 ? 7.563 7.916 -18.824 1.00 72.88 234 GLY A N 1
ATOM 1868 C CA . GLY A 1 234 ? 6.387 7.248 -19.385 1.00 72.88 234 GLY A CA 1
ATOM 1869 C C . GLY A 1 234 ? 6.349 5.732 -19.176 1.00 72.88 234 GLY A C 1
ATOM 1870 O O . GLY A 1 234 ? 5.539 5.065 -19.809 1.00 72.88 234 GLY A O 1
ATOM 1871 N N . ILE A 1 235 ? 7.216 5.179 -18.322 1.00 73.69 235 ILE A N 1
ATOM 1872 C CA . ILE A 1 235 ? 7.270 3.741 -18.004 1.00 73.69 235 ILE A CA 1
ATOM 1873 C C . ILE A 1 235 ? 6.180 3.364 -16.991 1.00 73.69 235 ILE A C 1
ATOM 1875 O O . ILE A 1 235 ? 5.601 2.284 -17.081 1.00 73.69 235 ILE A O 1
ATOM 1879 N N . LEU A 1 236 ? 5.910 4.239 -16.017 1.00 80.00 236 LEU A N 1
ATOM 1880 C CA . LEU A 1 236 ? 4.832 4.053 -15.043 1.00 80.00 236 LEU A CA 1
ATOM 1881 C C . LEU A 1 236 ? 3.670 4.982 -15.351 1.00 80.00 236 LEU A C 1
ATOM 1883 O O . LEU A 1 236 ? 3.872 6.139 -15.723 1.00 80.00 236 LEU A O 1
ATOM 1887 N N . LYS A 1 237 ? 2.458 4.485 -15.118 1.00 84.31 237 LYS A N 1
ATOM 1888 C CA . LYS A 1 237 ? 1.239 5.290 -15.141 1.00 84.31 237 LYS A CA 1
ATOM 1889 C C . LYS A 1 237 ? 0.677 5.420 -13.736 1.00 84.31 237 LYS A C 1
ATOM 1891 O O . LYS A 1 237 ? 0.661 4.452 -12.976 1.00 84.31 237 LYS A O 1
ATOM 1896 N N . SER A 1 238 ? 0.220 6.622 -13.403 1.00 89.44 238 SER A N 1
ATOM 1897 C CA . SER A 1 238 ? -0.529 6.850 -12.174 1.00 89.44 238 SER A CA 1
ATOM 1898 C C . SER A 1 238 ? -1.892 6.163 -12.242 1.00 89.44 238 SER A C 1
ATOM 1900 O O . SER A 1 238 ? -2.463 5.981 -13.319 1.00 89.44 238 SER A O 1
ATOM 1902 N N . TYR A 1 239 ? -2.411 5.761 -11.087 1.00 90.69 239 TYR A N 1
ATOM 1903 C CA . TYR A 1 239 ? -3.723 5.126 -10.984 1.00 90.69 239 TYR A CA 1
ATOM 1904 C C . TYR A 1 239 ? -4.342 5.387 -9.613 1.00 90.69 239 TYR A C 1
ATOM 1906 O O . TYR A 1 239 ? -3.648 5.535 -8.607 1.00 90.69 239 TYR A O 1
ATOM 1914 N N . ASN A 1 240 ? -5.667 5.430 -9.564 1.00 92.31 240 ASN A N 1
ATOM 1915 C CA . ASN A 1 240 ? -6.412 5.461 -8.318 1.00 92.31 240 ASN A CA 1
ATOM 1916 C C . ASN A 1 240 ? -6.491 4.057 -7.739 1.00 92.31 240 ASN A C 1
ATOM 1918 O O . ASN A 1 240 ? -6.743 3.085 -8.453 1.00 92.31 240 ASN A O 1
ATOM 1922 N N . TRP A 1 241 ? -6.367 3.956 -6.426 1.00 92.19 241 TRP A N 1
ATOM 1923 C CA . TRP A 1 241 ? -6.574 2.712 -5.705 1.00 92.19 241 TRP A CA 1
ATOM 1924 C C . TRP A 1 241 ? -7.510 2.932 -4.526 1.00 92.19 241 TRP A C 1
ATOM 1926 O O . TRP A 1 241 ? -7.604 4.023 -3.960 1.00 92.19 241 TRP A O 1
ATOM 1936 N N . LYS A 1 242 ? -8.219 1.874 -4.139 1.00 93.94 242 LYS A N 1
ATOM 1937 C CA . LYS A 1 242 ? -9.010 1.861 -2.909 1.00 93.94 242 LYS A CA 1
ATOM 1938 C C . LYS A 1 242 ? -8.966 0.499 -2.239 1.00 93.94 242 LYS A C 1
ATOM 1940 O O . LYS A 1 242 ? -8.966 -0.538 -2.900 1.00 93.94 242 LYS A O 1
ATOM 1945 N N . ILE A 1 243 ? -9.002 0.515 -0.914 1.00 94.75 243 ILE A N 1
ATOM 1946 C CA . ILE A 1 243 ? -9.144 -0.676 -0.092 1.00 94.75 243 ILE A CA 1
ATOM 1947 C C . ILE A 1 243 ? -10.158 -0.452 1.023 1.00 94.75 243 ILE A C 1
ATOM 1949 O O . ILE A 1 243 ? -10.178 0.580 1.698 1.00 94.75 243 ILE A O 1
ATOM 1953 N N . LYS A 1 244 ? -10.989 -1.466 1.242 1.00 96.31 244 LYS A N 1
ATOM 1954 C CA . LYS A 1 244 ? -11.847 -1.603 2.412 1.00 96.31 244 LYS A CA 1
ATOM 1955 C C . LYS A 1 244 ? -11.422 -2.838 3.179 1.00 96.31 244 LYS A C 1
ATOM 1957 O O . LYS A 1 244 ? -11.318 -3.926 2.613 1.00 96.31 244 LYS A O 1
ATOM 1962 N N . HIS A 1 245 ? -11.196 -2.661 4.472 1.00 95.88 245 HIS A N 1
ATOM 1963 C CA . HIS A 1 245 ? -10.775 -3.737 5.353 1.00 95.88 245 HIS A CA 1
ATOM 1964 C C . HIS A 1 245 ? -11.504 -3.691 6.689 1.00 95.88 245 HIS A C 1
ATOM 1966 O O . HIS A 1 245 ? -11.741 -2.616 7.243 1.00 95.88 245 HIS A O 1
ATOM 1972 N N . GLU A 1 246 ? -11.848 -4.865 7.210 1.00 97.06 246 GLU A N 1
ATOM 1973 C CA . GLU A 1 246 ? -12.484 -5.027 8.512 1.00 97.06 246 GLU A CA 1
ATOM 1974 C C . GLU A 1 246 ? -11.774 -6.106 9.325 1.00 97.06 246 GLU A C 1
ATOM 1976 O O . GLU A 1 246 ? -11.575 -7.218 8.844 1.00 97.06 246 GLU A O 1
ATOM 1981 N N . PHE A 1 247 ? -11.445 -5.794 10.579 1.00 96.56 247 PHE A N 1
ATOM 1982 C CA . PHE A 1 247 ? -10.787 -6.730 11.490 1.00 96.56 247 PHE A CA 1
ATOM 1983 C C . PHE A 1 247 ? -11.179 -6.482 12.950 1.00 96.56 247 PHE A C 1
ATOM 1985 O O . PHE A 1 247 ? -11.758 -5.450 13.305 1.00 96.56 247 PHE A O 1
ATOM 1992 N N . ASN A 1 248 ? -10.893 -7.461 13.807 1.00 96.00 248 ASN A N 1
ATOM 1993 C CA . ASN A 1 248 ? -11.154 -7.374 15.241 1.00 96.00 248 ASN A CA 1
ATOM 1994 C C . ASN A 1 248 ? -9.917 -6.855 15.979 1.00 96.00 248 ASN A C 1
ATOM 1996 O O . ASN A 1 248 ? -8.801 -7.290 15.717 1.00 96.00 248 ASN A O 1
ATOM 2000 N N . TYR A 1 249 ? -10.131 -5.976 16.953 1.00 95.62 249 TYR A N 1
ATOM 2001 C CA . TYR A 1 249 ? -9.089 -5.413 17.804 1.00 95.62 249 TYR A CA 1
ATOM 2002 C C . TYR A 1 249 ? -9.481 -5.543 19.276 1.00 95.62 249 TYR A C 1
ATOM 2004 O O . TYR A 1 249 ? -10.647 -5.366 19.635 1.00 95.62 249 TYR A O 1
ATOM 2012 N N . TYR A 1 250 ? -8.513 -5.855 20.135 1.00 93.50 250 TYR A N 1
ATOM 2013 C CA . TYR A 1 250 ? -8.747 -6.076 21.561 1.00 93.50 250 TYR A CA 1
ATOM 2014 C C . TYR A 1 250 ? -7.942 -5.073 22.385 1.00 93.50 250 TYR A C 1
ATOM 2016 O O . TYR A 1 250 ? -6.713 -5.068 22.309 1.00 93.50 250 TYR A O 1
ATOM 2024 N N . TYR A 1 251 ? -8.637 -4.267 23.188 1.00 90.31 251 TYR A N 1
ATOM 2025 C CA . TYR A 1 251 ? -8.056 -3.249 24.068 1.00 90.31 251 TYR A CA 1
ATOM 2026 C C . TYR A 1 251 ? -8.630 -3.376 25.472 1.00 90.31 251 TYR A C 1
ATOM 2028 O O . TYR A 1 251 ? -9.874 -3.505 25.592 1.00 90.31 251 TYR A O 1
#

Radius of gyration: 22.31 Å; chains: 1; bounding box: 58×36×67 Å

Foldseek 3Di:
DDADEDFPDDPPPCWTDLQVFTARPVVQWTPDFADPVQQCVQVFPLSNGRTHAQSVQPCQFHDNRSGHTDGDNVLPPVDHPVSCLLQVLLNVLLNCQQPVCVPAQEAELADPPRPSVVSLQVLCVQQPQNVVVQVVQVVVDPDQKDKDWAWGQSDDDDDDSSCVSVCSNCPRQGTKIKMKGWDAAPDPPDPKTKIKIKIKTKDKPQLDQDDCVVHNDVRNCVSCSSGVVCVVRVSGDIHMYIYIDMDMDID

Secondary structure (DSSP, 8-state):
----S-----TTT-EEEETTEEEETTTTEESSPPPGGGTTTTSSGGGG-TTBSGGG-TTTEE-SSSSSPEE--GGGGTS-THHHHHTHHHHHHHHHHHTGGGT-SEEE--STT-HHHHHHHHHHHT-HHHHHHHHHHHHT--SSEEEEEE------TTS-GGGHHHHHHHSS--EEEEEEEEEEESSTT-SPEEEEEEEEEEEEE------HHHH-HHHHHHHIIIIIHHHHTTSS--EEEEEEEEEEEE-